Protein AF-0000000085006121 (afdb_homodimer)

Organism: Metarhizium robertsii (strain ARSEF 23 / ATCC MYA-3075) (NCBI:txid655844)

Secondary structure (DSSP, 8-state):
--------------------------S-EEEEEEEEESS--EEEE-TTS-EEEEEEEEEEES-GGG-EEEEEEEEE---HHHHHHHHHPPTT-EEEEEEEEEEEEEE-TTS-EEEEEEEEEEEEEEEEPPP-GGG--/--------------------------S-EEEEEEEEESS--EEEE-TTS-EEEEEEEEEEES-GGG-EEEEEEEEE---HHHHHHHHTPPTT-EEEEEEEEEEEEEE-TTS-EEEEEEEEEEEEEEEE----GGG--

Foldseek 3Di:
DDPPPPPDDPPPPPPPPPDPPCDDVPPFDKDKAKAFWQFQWDWDADPVRQIKIKTWGWGWDDDPVDIDTDIDIEIENDDDPVVVVSNPAGGGFIKMWMWTWDKDWDADPVRDIDIDIYTYTDDMDTDGHDPPVPPPD/DDPPPPPDPPPPPPDPPPPPPCDPVPPWDKDKAKAFWQFQWDWDADPVRQIKIKTWGWGWDDDPVDIDTDIDIEIENDDDPVVVVSNPAGGGFIKMWMWTWDKDWDADPVRDIDIDIYTYTDDMDTDGHDPPVPPPD

Solvent-accessible surface area (backbone atoms only — not comparable to full-atom values): 15836 Å² total; per-residue (Å²): 137,85,82,80,79,77,78,78,78,77,78,76,77,76,73,79,74,74,72,74,74,76,65,69,89,57,31,47,32,38,33,38,38,27,26,24,26,71,40,50,39,38,81,43,81,43,97,85,70,51,67,31,35,41,38,37,32,42,21,40,40,75,55,88,91,61,59,44,69,17,72,46,60,36,36,33,74,57,58,71,68,58,33,53,53,50,55,64,40,54,50,50,22,28,33,41,37,35,24,42,44,45,41,45,77,46,70,43,99,85,67,45,81,41,67,44,82,42,33,41,55,74,46,76,44,83,74,41,71,61,76,69,78,73,73,76,116,138,84,83,78,80,77,78,79,77,79,76,76,77,75,74,76,72,76,73,73,73,76,64,68,92,55,32,47,32,37,33,39,38,26,26,25,26,70,40,51,40,40,81,44,81,40,95,85,71,52,67,32,37,41,37,37,34,43,23,40,40,76,55,88,93,61,58,42,67,19,71,45,60,37,37,33,74,58,57,71,70,57,34,54,52,51,54,63,40,53,52,51,22,28,32,41,39,34,22,42,48,45,42,46,75,46,69,43,98,86,63,45,80,42,68,44,81,44,32,39,55,73,48,77,43,82,75,41,72,59,75,70,78,70,72,76,118

InterPro domains:
  IPR000424 Primosome PriB/single-strand DNA-binding [PF00436] (29-126)
  IPR000424 Primosome PriB/single-strand DNA-binding [PS50935] (28-128)
  IPR000424 Primosome PriB/single-strand DNA-binding [cd04496] (31-127)
  IPR011344 Single-stranded DNA-binding protein [PTHR10302] (23-128)
  IPR011344 Single-stranded DNA-binding protein [TIGR00621] (26-132)
  IPR012340 Nucleic acid-binding, OB-fold [G3DSA:2.40.50.140] (17-133)
  IPR012340 Nucleic acid-binding, OB-fold [SSF50249] (26-135)

Radius of gyration: 24.95 Å; Cα contacts (8 Å, |Δi|>4): 531; chains: 2; bounding box: 58×90×84 Å

Nearest PDB structures (foldseek):
  6cqm-assembly1_D-2  TM=8.590E-01  e=2.875E-09  Saccharomyces cerevisiae S288C
  5odn-assembly1_F  TM=7.701E-01  e=4.424E-09  Salinibacter ruber DSM 13855
  8uzt-assembly1_C  TM=8.167E-01  e=1.612E-08  Homo sapiens
  6cqm-assembly2_F  TM=8.381E-01  e=1.895E-08  Saccharomyces cerevisiae S288C
  6cqo-assembly2_F  TM=8.042E-01  e=2.481E-08  Saccharomyces cerevisiae S288C

pLDDT: mean 82.28, std 21.69, range [31.42, 98.69]

Sequence (274 aa):
MSSFLLRRATVASAGAARSFSTSSPRSVARISIIGNLADTPEIQPTSSGREILKYAVASNTGPKDNRQTSWFRVTSFAEGPRKDFLLSLPKGAMVYVEGDATISTYQDPNGQTRSGLNIVQRSIEVLKRPQNAGQSEMSSFLLRRATVASAGAARSFSTSSPRSVARISIIGNLADTPEIQPTSSGREILKYAVASNTGPKDNRQTSWFRVTSFAEGPRKDFLLSLPKGAMVYVEGDATISTYQDPNGQTRSGLNIVQRSIEVLKRPQNAGQSE

Structure (mmCIF, N/CA/C/O backbone):
data_AF-0000000085006121-model_v1
#
loop_
_entity.id
_entity.type
_entity.pdbx_description
1 polymer 'Primosome PriB/single-strand DNA-binding protein'
#
loop_
_atom_site.group_PDB
_atom_site.id
_atom_site.type_symbol
_atom_site.label_atom_id
_atom_site.label_alt_id
_atom_site.label_comp_id
_atom_site.label_asym_id
_atom_site.label_entity_id
_atom_site.label_seq_id
_atom_site.pdbx_PDB_ins_code
_atom_site.Cartn_x
_atom_site.Cartn_y
_atom_site.Cartn_z
_atom_site.occupancy
_atom_site.B_iso_or_equiv
_atom_site.auth_seq_id
_atom_site.auth_comp_id
_atom_site.auth_asym_id
_atom_site.auth_atom_id
_atom_site.pdbx_PDB_model_num
ATOM 1 N N . MET A 1 1 ? 35.375 -8.312 -59.969 1 35.88 1 MET A N 1
ATOM 2 C CA . MET A 1 1 ? 34.719 -9 -58.875 1 35.88 1 MET A CA 1
ATOM 3 C C . MET A 1 1 ? 34.344 -8.008 -57.781 1 35.88 1 MET A C 1
ATOM 5 O O . MET A 1 1 ? 35.188 -7.48 -57.062 1 35.88 1 MET A O 1
ATOM 9 N N . SER A 1 2 ? 33.25 -7.117 -58.031 1 46 2 SER A N 1
ATOM 10 C CA . SER A 1 2 ? 32.656 -6.035 -57.25 1 46 2 SER A CA 1
ATOM 11 C C . SER A 1 2 ? 31.906 -6.57 -56.031 1 46 2 SER A C 1
ATOM 13 O O . SER A 1 2 ? 31 -7.406 -56.188 1 46 2 SER A O 1
ATOM 15 N N . SER A 1 3 ? 32.562 -6.648 -54.812 1 48.03 3 SER A N 1
ATOM 16 C CA . SER A 1 3 ? 32.062 -7.074 -53.531 1 48.03 3 SER A CA 1
ATOM 17 C C . SER A 1 3 ? 30.938 -6.164 -53.031 1 48.03 3 SER A C 1
ATOM 19 O O . SER A 1 3 ? 31.125 -4.949 -52.938 1 48.03 3 SER A O 1
ATOM 21 N N . PHE A 1 4 ? 29.641 -6.547 -53.375 1 50.72 4 PHE A N 1
ATOM 22 C CA . PHE A 1 4 ? 28.453 -5.891 -52.844 1 50.72 4 PHE A CA 1
ATOM 23 C C . PHE A 1 4 ? 28.344 -6.09 -51.344 1 50.72 4 PHE A C 1
ATOM 25 O O . PHE A 1 4 ? 28.266 -7.223 -50.844 1 50.72 4 PHE A O 1
ATOM 32 N N . LEU A 1 5 ? 28.938 -5.141 -50.562 1 46.97 5 LEU A N 1
ATOM 33 C CA . LEU A 1 5 ? 28.797 -5.086 -49.094 1 46.97 5 LEU A CA 1
ATOM 34 C C . LEU A 1 5 ? 27.344 -4.879 -48.688 1 46.97 5 LEU A C 1
ATOM 36 O O . LEU A 1 5 ? 26.734 -3.885 -49.094 1 46.97 5 LEU A O 1
ATOM 40 N N . LEU A 1 6 ? 26.641 -6 -48.469 1 46.88 6 LEU A N 1
ATOM 41 C CA . LEU A 1 6 ? 25.297 -5.953 -47.906 1 46.88 6 LEU A CA 1
ATOM 42 C C . LEU A 1 6 ? 25.328 -5.441 -46.469 1 46.88 6 LEU A C 1
ATOM 44 O O . LEU A 1 6 ? 25.906 -6.078 -45.594 1 46.88 6 LEU A O 1
ATOM 48 N N . ARG A 1 7 ? 25.219 -4.066 -46.312 1 46.75 7 ARG A N 1
ATOM 49 C CA . ARG A 1 7 ? 25.016 -3.514 -44.969 1 46.75 7 ARG A CA 1
ATOM 50 C C . ARG A 1 7 ? 23.703 -4 -44.375 1 46.75 7 ARG A C 1
ATOM 52 O O . ARG A 1 7 ? 22.641 -3.82 -44.938 1 46.75 7 ARG A O 1
ATOM 59 N N . ARG A 1 8 ? 23.734 -5.074 -43.531 1 44.91 8 ARG A N 1
ATOM 60 C CA . ARG A 1 8 ? 22.578 -5.484 -42.75 1 44.91 8 ARG A CA 1
ATOM 61 C C . ARG A 1 8 ? 22.172 -4.402 -41.75 1 44.91 8 ARG A C 1
ATOM 63 O O . ARG A 1 8 ? 22.984 -3.967 -40.938 1 44.91 8 ARG A O 1
ATOM 70 N N . ALA A 1 9 ? 21.109 -3.57 -42.031 1 44.56 9 ALA A N 1
ATOM 71 C CA . ALA A 1 9 ? 20.5 -2.635 -41.062 1 44.56 9 ALA A CA 1
ATOM 72 C C . ALA A 1 9 ? 19.859 -3.373 -39.906 1 44.56 9 ALA A C 1
ATOM 74 O O . ALA A 1 9 ? 19.062 -4.301 -40.094 1 44.56 9 ALA A O 1
ATOM 75 N N . THR A 1 10 ? 20.5 -3.512 -38.781 1 44.16 10 THR A N 1
ATOM 76 C CA . THR A 1 10 ? 19.938 -3.992 -37.5 1 44.16 10 THR A CA 1
ATOM 77 C C . THR A 1 10 ? 18.656 -3.242 -37.156 1 44.16 10 THR A C 1
ATOM 79 O O . THR A 1 10 ? 18.625 -2.01 -37.188 1 44.16 10 THR A O 1
ATOM 82 N N . VAL A 1 11 ? 17.578 -3.82 -37.438 1 44.03 11 VAL A N 1
ATOM 83 C CA . VAL A 1 11 ? 16.281 -3.326 -36.969 1 44.03 11 VAL A CA 1
ATOM 84 C C . VAL A 1 11 ? 16.281 -3.295 -35.438 1 44.03 11 VAL A C 1
ATOM 86 O O . VAL A 1 11 ? 16.531 -4.312 -34.781 1 44.03 11 VAL A O 1
ATOM 89 N N . ALA A 1 12 ? 16.719 -2.174 -34.812 1 43.34 12 ALA A N 1
ATOM 90 C CA . ALA A 1 12 ? 16.469 -1.926 -33.406 1 43.34 12 ALA A CA 1
ATOM 91 C C . ALA A 1 12 ? 15 -2.145 -33.031 1 43.34 12 ALA A C 1
ATOM 93 O O . ALA A 1 12 ? 14.117 -1.54 -33.656 1 43.34 12 ALA A O 1
ATOM 94 N N . SER A 1 13 ? 14.594 -3.35 -32.656 1 37.31 13 SER A N 1
ATOM 95 C CA . SER A 1 13 ? 13.25 -3.512 -32.094 1 37.31 13 SER A CA 1
ATOM 96 C C . SER A 1 13 ? 12.992 -2.529 -30.969 1 37.31 13 SER A C 1
ATOM 98 O O . SER A 1 13 ? 13.766 -2.465 -30.016 1 37.31 13 SER A O 1
ATOM 100 N N . ALA A 1 14 ? 12.414 -1.392 -31.172 1 41.16 14 ALA A N 1
ATOM 101 C CA . ALA A 1 14 ? 11.922 -0.467 -30.156 1 41.16 14 ALA A CA 1
ATOM 102 C C . ALA A 1 14 ? 11.062 -1.192 -29.125 1 41.16 14 ALA A C 1
ATOM 104 O O . ALA A 1 14 ? 10.125 -1.905 -29.484 1 41.16 14 ALA A O 1
ATOM 105 N N . GLY A 1 15 ? 11.562 -1.724 -28.016 1 37.66 15 GLY A N 1
ATOM 106 C CA . GLY A 1 15 ? 10.836 -2.254 -26.875 1 37.66 15 GLY A CA 1
ATOM 107 C C . GLY A 1 15 ? 9.523 -1.544 -26.609 1 37.66 15 GLY A C 1
ATOM 108 O O . GLY A 1 15 ? 9.406 -0.338 -26.844 1 37.66 15 GLY A O 1
ATOM 109 N N . ALA A 1 16 ? 8.398 -2.248 -26.562 1 34.25 16 ALA A N 1
ATOM 110 C CA . ALA A 1 16 ? 7.051 -1.755 -26.281 1 34.25 16 ALA A CA 1
ATOM 111 C C . ALA A 1 16 ? 7.031 -0.881 -25.031 1 34.25 16 ALA A C 1
ATOM 113 O O . ALA A 1 16 ? 7.25 -1.371 -23.922 1 34.25 16 ALA A O 1
ATOM 114 N N . ALA A 1 17 ? 7.457 0.243 -25.078 1 35.84 17 ALA A N 1
ATOM 115 C CA . ALA A 1 17 ? 7.109 1.136 -23.969 1 35.84 17 ALA A CA 1
ATOM 116 C C . ALA A 1 17 ? 5.621 1.053 -23.641 1 35.84 17 ALA A C 1
ATOM 118 O O . ALA A 1 17 ? 4.781 1.423 -24.469 1 35.84 17 ALA A O 1
ATOM 119 N N . ARG A 1 18 ? 5.148 -0.022 -22.922 1 40.53 18 ARG A N 1
ATOM 120 C CA . ARG A 1 18 ? 3.74 -0.075 -22.547 1 40.53 18 ARG A CA 1
ATOM 121 C C . ARG A 1 18 ? 3.238 1.295 -22.094 1 40.53 18 ARG A C 1
ATOM 123 O O . ARG A 1 18 ? 3.854 1.943 -21.25 1 40.53 18 ARG A O 1
ATOM 130 N N . SER A 1 19 ? 2.42 1.768 -22.938 1 37.09 19 SER A N 1
ATOM 131 C CA . SER A 1 19 ? 1.673 3 -22.719 1 37.09 19 SER A CA 1
ATOM 132 C C . SER A 1 19 ? 0.955 2.973 -21.375 1 37.09 19 SER A C 1
ATOM 134 O O . SER A 1 19 ? 0.168 2.064 -21.094 1 37.09 19 SER A O 1
ATOM 136 N N . PHE A 1 20 ? 1.493 3.426 -20.281 1 39.53 20 PHE A N 1
ATOM 137 C CA . PHE A 1 20 ? 0.699 3.713 -19.094 1 39.53 20 PHE A CA 1
ATOM 138 C C . PHE A 1 20 ? -0.628 4.359 -19.469 1 39.53 20 PHE A C 1
ATOM 140 O O . PHE A 1 20 ? -0.652 5.441 -20.062 1 39.53 20 PHE A O 1
ATOM 147 N N . SER A 1 21 ? -1.517 3.568 -19.922 1 38.62 21 SER A N 1
ATOM 148 C CA . SER A 1 21 ? -2.838 4.129 -20.172 1 38.62 21 SER A CA 1
ATOM 149 C C . SER A 1 21 ? -3.209 5.176 -19.125 1 38.62 21 SER A C 1
ATOM 151 O O . SER A 1 21 ? -3.18 4.895 -17.922 1 38.62 21 SER A O 1
ATOM 153 N N . THR A 1 22 ? -2.975 6.371 -19.359 1 41.81 22 THR A N 1
ATOM 154 C CA . THR A 1 22 ? -3.33 7.562 -18.594 1 41.81 22 THR A CA 1
ATOM 155 C C . THR A 1 22 ? -4.809 7.539 -18.219 1 41.81 22 THR A C 1
ATOM 157 O O . THR A 1 22 ? -5.672 7.871 -19.031 1 41.81 22 THR A O 1
ATOM 160 N N . SER A 1 23 ? -5.32 6.41 -17.766 1 43.75 23 SER A N 1
ATOM 161 C CA . SER A 1 23 ? -6.695 6.617 -17.328 1 43.75 23 SER A CA 1
ATOM 162 C C . SER A 1 23 ? -6.812 7.871 -16.453 1 43.75 23 SER A C 1
ATOM 164 O O . SER A 1 23 ? -5.832 8.312 -15.852 1 43.75 23 SER A O 1
ATOM 166 N N . SER A 1 24 ? -7.828 8.734 -16.641 1 47.12 24 SER A N 1
ATOM 167 C CA . SER A 1 24 ? -8.164 9.945 -15.906 1 47.12 24 SER A CA 1
ATOM 168 C C . SER A 1 24 ? -7.719 9.859 -14.453 1 47.12 24 SER A C 1
ATOM 170 O O . SER A 1 24 ? -7.719 8.773 -13.859 1 47.12 24 SER A O 1
ATOM 172 N N . PRO A 1 25 ? -7.035 10.883 -13.945 1 50.62 25 PRO A N 1
ATOM 173 C CA . PRO A 1 25 ? -6.598 10.906 -12.547 1 50.62 25 PRO A CA 1
ATOM 174 C C . PRO A 1 25 ? -7.656 10.367 -11.586 1 50.62 25 PRO A C 1
ATOM 176 O O . PRO A 1 25 ? -7.766 10.836 -10.453 1 50.62 25 PRO A O 1
ATOM 179 N N . ARG A 1 26 ? -8.352 9.344 -12.047 1 56.44 26 ARG A N 1
ATOM 180 C CA . ARG A 1 26 ? -9.312 8.719 -11.148 1 56.44 26 ARG A CA 1
ATOM 181 C C . ARG A 1 26 ? -8.648 8.305 -9.836 1 56.44 26 ARG A C 1
ATOM 183 O O . ARG A 1 26 ? -7.449 8.023 -9.805 1 56.44 26 ARG A O 1
ATOM 190 N N . SER A 1 27 ? -9.328 8.688 -8.695 1 63.91 27 SER A N 1
ATOM 191 C CA . SER A 1 27 ? -8.906 8.391 -7.332 1 63.91 27 SER A CA 1
ATOM 192 C C . SER A 1 27 ? -8.406 6.957 -7.207 1 63.91 27 SER A C 1
ATOM 194 O O . SER A 1 27 ? -9.148 6.008 -7.477 1 63.91 27 SER A O 1
ATOM 196 N N . VAL A 1 28 ? -7.055 6.801 -7.582 1 80.62 28 VAL A N 1
ATOM 197 C CA . VAL A 1 28 ? -6.551 5.434 -7.477 1 80.62 28 VAL A CA 1
ATOM 198 C C . VAL A 1 28 ? -5.367 5.391 -6.516 1 80.62 28 VAL A C 1
ATOM 200 O O . VAL A 1 28 ? -4.66 6.387 -6.348 1 80.62 28 VAL A O 1
ATOM 203 N N . ALA A 1 29 ? -5.27 4.25 -5.715 1 96.81 29 ALA A N 1
ATOM 204 C CA . ALA A 1 29 ? -4.086 3.984 -4.898 1 96.81 29 ALA A CA 1
ATOM 205 C C . ALA A 1 29 ? -3.234 2.877 -5.516 1 96.81 29 ALA A C 1
ATOM 207 O O . ALA A 1 29 ? -3.764 1.866 -5.984 1 96.81 29 ALA A O 1
ATOM 208 N N . ARG A 1 30 ? -1.946 3.168 -5.574 1 97.25 30 ARG A N 1
ATOM 209 C CA . ARG A 1 30 ? -0.966 2.225 -6.102 1 97.25 30 ARG A CA 1
ATOM 210 C C . ARG A 1 30 ? 0.077 1.871 -5.047 1 97.25 30 ARG A C 1
ATOM 212 O O . ARG A 1 30 ? 0.416 2.701 -4.199 1 97.25 30 ARG A O 1
ATOM 219 N N . ILE A 1 31 ? 0.523 0.626 -5.215 1 98.31 31 ILE A N 1
ATOM 220 C CA . ILE A 1 31 ? 1.57 0.187 -4.301 1 98.31 31 ILE A CA 1
ATOM 221 C C . ILE A 1 31 ? 2.707 -0.46 -5.09 1 98.31 31 ILE A C 1
ATOM 223 O O . ILE A 1 31 ? 2.465 -1.167 -6.07 1 98.31 31 ILE A O 1
ATOM 227 N N . SER A 1 32 ? 3.93 -0.186 -4.68 1 98 32 SER A N 1
ATOM 228 C CA . SER A 1 32 ? 5.148 -0.807 -5.188 1 98 32 SER A CA 1
ATOM 229 C C . SER A 1 32 ? 5.887 -1.563 -4.086 1 98 32 SER A C 1
ATOM 231 O O . SER A 1 32 ? 6.164 -1.007 -3.023 1 98 32 SER A O 1
ATOM 233 N N . ILE A 1 33 ? 6.23 -2.811 -4.41 1 98.12 33 ILE A N 1
ATOM 234 C CA . ILE A 1 33 ? 6.828 -3.678 -3.398 1 98.12 33 ILE A CA 1
ATOM 235 C C . ILE A 1 33 ? 8.117 -4.285 -3.939 1 98.12 33 ILE A C 1
ATOM 237 O O . ILE A 1 33 ? 8.148 -4.801 -5.059 1 98.12 33 ILE A O 1
ATOM 241 N N . ILE A 1 34 ? 9.117 -4.188 -3.182 1 97.56 34 ILE A N 1
ATOM 242 C CA . ILE A 1 34 ? 10.32 -4.977 -3.418 1 97.56 34 ILE A CA 1
ATOM 243 C C . ILE A 1 34 ? 10.508 -5.98 -2.281 1 97.56 34 ILE A C 1
ATOM 245 O O . ILE A 1 34 ? 10.477 -5.609 -1.106 1 97.56 34 ILE A O 1
ATOM 249 N N . GLY A 1 35 ? 10.641 -7.238 -2.691 1 97.44 35 GLY A N 1
ATOM 250 C CA . GLY A 1 35 ? 10.836 -8.281 -1.696 1 97.44 35 GLY A CA 1
ATOM 251 C C . GLY A 1 35 ? 10.984 -9.664 -2.301 1 97.44 35 GLY A C 1
ATOM 252 O O . GLY A 1 35 ? 11.102 -9.805 -3.521 1 97.44 35 GLY A O 1
ATOM 253 N N . ASN A 1 36 ? 11.016 -10.656 -1.445 1 97.31 36 ASN A N 1
ATOM 254 C CA . ASN A 1 36 ? 11.188 -12.031 -1.882 1 97.31 36 ASN A CA 1
ATOM 255 C C . ASN A 1 36 ? 9.867 -12.797 -1.86 1 97.31 36 ASN A C 1
ATOM 257 O O . ASN A 1 36 ? 9.07 -12.633 -0.939 1 97.31 36 ASN A O 1
ATOM 261 N N . LEU A 1 37 ? 9.781 -13.617 -2.859 1 98.25 37 LEU A N 1
ATOM 262 C CA . LEU A 1 37 ? 8.617 -14.492 -2.85 1 98.25 37 LEU A CA 1
ATOM 263 C C . LEU A 1 37 ? 8.664 -15.445 -1.665 1 98.25 37 LEU A C 1
ATOM 265 O O . LEU A 1 37 ? 9.672 -16.125 -1.448 1 98.25 37 LEU A O 1
ATOM 269 N N . ALA A 1 38 ? 7.543 -15.461 -0.938 1 97.81 38 ALA A N 1
ATOM 270 C CA . ALA A 1 38 ? 7.434 -16.375 0.193 1 97.81 38 ALA A CA 1
ATOM 271 C C . ALA A 1 38 ? 7.383 -17.828 -0.279 1 97.81 38 ALA A C 1
ATOM 273 O O . ALA A 1 38 ? 7.871 -18.734 0.409 1 97.81 38 ALA A O 1
ATOM 274 N N . ASP A 1 39 ? 6.703 -18.016 -1.326 1 97.81 39 ASP A N 1
ATOM 275 C CA . ASP A 1 39 ? 6.547 -19.297 -2.004 1 97.81 39 ASP A CA 1
ATOM 276 C C . ASP A 1 39 ? 6.227 -19.109 -3.482 1 97.81 39 ASP A C 1
ATOM 278 O O . ASP A 1 39 ? 5.988 -17.984 -3.928 1 97.81 39 ASP A O 1
ATOM 282 N N . THR A 1 40 ? 6.293 -20.25 -4.176 1 97.31 40 THR A N 1
ATOM 283 C CA . THR A 1 40 ? 5.836 -20.188 -5.559 1 97.31 40 THR A CA 1
ATOM 284 C C . THR A 1 40 ? 4.375 -19.75 -5.629 1 97.31 40 THR A C 1
ATOM 286 O O . THR A 1 40 ? 3.547 -20.219 -4.84 1 97.31 40 THR A O 1
ATOM 289 N N . PRO A 1 41 ? 4.07 -18.875 -6.551 1 98.06 41 PRO A N 1
ATOM 290 C CA . PRO A 1 41 ? 2.668 -18.484 -6.715 1 98.06 41 PRO A CA 1
ATOM 291 C C . PRO A 1 41 ? 1.756 -19.672 -6.996 1 98.06 41 PRO A C 1
ATOM 293 O O . PRO A 1 41 ? 2.162 -20.625 -7.672 1 98.06 41 PRO A O 1
ATOM 296 N N . GLU A 1 42 ? 0.543 -19.516 -6.535 1 96.94 42 GLU A N 1
ATOM 297 C CA . GLU A 1 42 ? -0.377 -20.641 -6.672 1 96.94 42 GLU A CA 1
ATOM 298 C C . GLU A 1 42 ? -1.697 -20.203 -7.301 1 96.94 42 GLU A C 1
ATOM 300 O O . GLU A 1 42 ? -2.119 -19.062 -7.129 1 96.94 42 GLU A O 1
ATOM 305 N N . ILE A 1 43 ? -2.314 -21.219 -7.945 1 95.44 43 ILE A N 1
ATOM 306 C CA . ILE A 1 43 ? -3.637 -21 -8.523 1 95.44 43 ILE A CA 1
ATOM 307 C C . ILE A 1 43 ? -4.707 -21.172 -7.445 1 95.44 43 ILE A C 1
ATOM 309 O O . ILE A 1 43 ? -4.688 -22.156 -6.707 1 95.44 43 ILE A O 1
ATOM 313 N N . GLN A 1 44 ? -5.492 -20.188 -7.332 1 94.38 44 GLN A N 1
ATOM 314 C CA . GLN A 1 44 ? -6.668 -20.297 -6.473 1 94.38 44 GLN A CA 1
ATOM 315 C C . GLN A 1 44 ? -7.953 -20.344 -7.301 1 94.38 44 GLN A C 1
ATOM 317 O O . GLN A 1 44 ? -8.297 -19.344 -7.957 1 94.38 44 GLN A O 1
ATOM 322 N N . PRO A 1 45 ? -8.602 -21.453 -7.266 1 87.38 45 PRO A N 1
ATOM 323 C CA . PRO A 1 45 ? -9.859 -21.516 -8.023 1 87.38 45 PRO A CA 1
ATOM 324 C C . PRO A 1 45 ? -10.953 -20.625 -7.426 1 87.38 45 PRO A C 1
ATOM 326 O O . PRO A 1 45 ? -11 -20.438 -6.211 1 87.38 45 PRO A O 1
ATOM 329 N N . THR A 1 46 ? -11.664 -19.953 -8.328 1 86.5 46 THR A N 1
ATOM 330 C CA . THR A 1 46 ? -12.805 -19.156 -7.891 1 86.5 46 THR A CA 1
ATOM 331 C C . THR A 1 46 ? -14.117 -19.844 -8.273 1 86.5 46 THR A C 1
ATOM 333 O O . THR A 1 46 ? -14.125 -20.766 -9.086 1 86.5 46 THR A O 1
ATOM 336 N N . SER A 1 47 ? -15.227 -19.469 -7.574 1 86.56 47 SER A N 1
ATOM 337 C CA . SER A 1 47 ? -16.531 -20.047 -7.844 1 86.56 47 SER A CA 1
ATOM 338 C C . SER A 1 47 ? -17 -19.75 -9.266 1 86.56 47 SER A C 1
ATOM 340 O O . SER A 1 47 ? -17.812 -20.484 -9.828 1 86.56 47 SER A O 1
ATOM 342 N N . SER A 1 48 ? -16.547 -18.766 -9.875 1 84.12 48 SER A N 1
ATOM 343 C CA . SER A 1 48 ? -16.938 -18.359 -11.227 1 84.12 48 SER A CA 1
ATOM 344 C C . SER A 1 48 ? -16.188 -19.156 -12.281 1 84.12 48 SER A C 1
ATOM 346 O O . SER A 1 48 ? -16.438 -19 -13.477 1 84.12 48 SER A O 1
ATOM 348 N N . GLY A 1 49 ? -15.281 -20.016 -11.875 1 80.06 49 GLY A N 1
ATOM 349 C CA . GLY A 1 49 ? -14.492 -20.781 -12.828 1 80.06 49 GLY A CA 1
ATOM 350 C C . GLY A 1 49 ? -13.227 -20.078 -13.258 1 80.06 49 GLY A C 1
ATOM 351 O O . GLY A 1 49 ? -12.383 -20.656 -13.938 1 80.06 49 GLY A O 1
ATOM 352 N N . ARG A 1 50 ? -13.18 -18.766 -12.898 1 85.31 50 ARG A N 1
ATOM 353 C CA . ARG A 1 50 ? -11.953 -18.047 -13.25 1 85.31 50 ARG A CA 1
ATOM 354 C C . ARG A 1 50 ? -10.828 -18.391 -12.289 1 85.31 50 ARG A C 1
ATOM 356 O O . ARG A 1 50 ? -11.047 -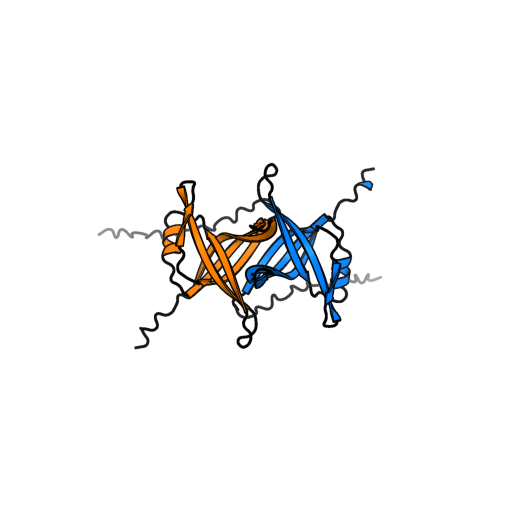18.562 -11.086 1 85.31 50 ARG A O 1
ATOM 363 N N . GLU A 1 51 ? -9.68 -18.625 -12.898 1 89.12 51 GLU A N 1
ATOM 364 C CA . GLU A 1 51 ? -8.508 -18.922 -12.086 1 89.12 51 GLU A CA 1
ATOM 365 C C . GLU A 1 51 ? -7.777 -17.641 -11.688 1 89.12 51 GLU A C 1
ATOM 367 O O . GLU A 1 51 ? -7.559 -16.75 -12.531 1 89.12 51 GLU A O 1
ATOM 372 N N . ILE A 1 52 ? -7.52 -17.5 -10.398 1 95.12 52 ILE A N 1
ATOM 373 C CA . ILE A 1 52 ? -6.719 -16.391 -9.922 1 95.12 52 ILE A CA 1
ATOM 374 C C . ILE A 1 52 ? -5.414 -16.906 -9.312 1 95.12 52 ILE A C 1
ATOM 376 O O . ILE A 1 52 ? -5.348 -18.047 -8.844 1 95.12 52 ILE A O 1
ATOM 380 N N . LEU A 1 53 ? -4.379 -16.094 -9.453 1 97.62 53 LEU A N 1
ATOM 381 C CA . LEU A 1 53 ? -3.1 -16.422 -8.836 1 97.62 53 LEU A CA 1
ATOM 382 C C . LEU A 1 53 ? -2.885 -15.617 -7.559 1 97.62 53 LEU A C 1
ATOM 384 O O . LEU A 1 53 ? -3.195 -14.422 -7.512 1 97.62 53 LEU A O 1
ATOM 388 N N . LYS A 1 54 ? -2.381 -16.312 -6.543 1 98.38 54 LYS A N 1
ATOM 389 C CA . LYS A 1 54 ? -2.055 -15.656 -5.281 1 98.38 54 LYS A CA 1
ATOM 390 C C . LYS A 1 54 ? -0.607 -15.93 -4.883 1 98.38 54 LYS A C 1
ATOM 392 O O . LYS A 1 54 ? -0.108 -17.047 -5.051 1 98.38 54 LYS A O 1
ATOM 397 N N . TYR A 1 55 ? 0.028 -14.906 -4.363 1 98.62 55 TYR A N 1
ATOM 398 C CA . TYR A 1 55 ? 1.368 -15.062 -3.809 1 98.62 55 TYR A CA 1
ATOM 399 C C . TYR A 1 55 ? 1.654 -13.992 -2.764 1 98.62 55 TYR A C 1
ATOM 401 O O . TYR A 1 55 ? 0.908 -13.016 -2.646 1 98.62 55 TYR A O 1
ATOM 409 N N . ALA A 1 56 ? 2.639 -14.25 -2.025 1 98.69 56 ALA A N 1
ATOM 410 C CA . ALA A 1 56 ? 3.047 -13.305 -0.991 1 98.69 56 ALA A CA 1
ATOM 411 C C . ALA A 1 56 ? 4.484 -12.844 -1.208 1 98.69 56 ALA A C 1
ATOM 413 O O . ALA A 1 56 ? 5.344 -13.633 -1.612 1 98.69 56 ALA A O 1
ATOM 414 N N . VAL A 1 57 ? 4.684 -11.609 -0.92 1 98.5 57 VAL A N 1
ATOM 415 C CA . VAL A 1 57 ? 6.012 -11.008 -1.002 1 98.5 57 VAL A CA 1
ATOM 416 C C . VAL A 1 57 ? 6.469 -10.57 0.389 1 98.5 57 VAL A C 1
ATOM 418 O O . VAL A 1 57 ? 5.781 -9.805 1.063 1 98.5 57 VAL A O 1
ATOM 421 N N . ALA A 1 58 ? 7.598 -11.102 0.778 1 97.38 58 ALA A N 1
ATOM 422 C CA . ALA A 1 58 ? 8.234 -10.68 2.021 1 97.38 58 ALA A CA 1
ATOM 423 C C . ALA A 1 58 ? 9.102 -9.438 1.801 1 97.38 58 ALA A C 1
ATOM 425 O O . ALA A 1 58 ? 10.18 -9.523 1.207 1 97.38 58 ALA A O 1
ATOM 426 N N . SER A 1 59 ? 8.664 -8.312 2.311 1 97 59 SER A N 1
ATOM 427 C CA . SER A 1 59 ? 9.414 -7.066 2.211 1 97 59 SER A CA 1
ATOM 428 C C . SER A 1 59 ? 9.938 -6.629 3.572 1 97 59 SER A C 1
ATOM 430 O O . SER A 1 59 ? 9.18 -6.543 4.543 1 97 59 SER A O 1
ATOM 432 N N . ASN A 1 60 ? 11.18 -6.305 3.566 1 93.81 60 ASN A N 1
ATOM 433 C CA . ASN A 1 60 ? 11.812 -5.996 4.844 1 93.81 60 ASN A CA 1
ATOM 434 C C . ASN A 1 60 ? 12.117 -4.508 4.973 1 93.81 60 ASN A C 1
ATOM 436 O O . ASN A 1 60 ? 12.531 -3.867 4.004 1 93.81 60 ASN A O 1
ATOM 440 N N . THR A 1 61 ? 11.828 -4.055 6.191 1 88.94 61 THR A N 1
ATOM 441 C CA . THR A 1 61 ? 12.164 -2.672 6.512 1 88.94 61 THR A CA 1
ATOM 442 C C . THR A 1 61 ? 12.992 -2.598 7.789 1 88.94 61 THR A C 1
ATOM 444 O O . THR A 1 61 ? 12.906 -3.486 8.641 1 88.94 61 THR A O 1
ATOM 447 N N . GLY A 1 62 ? 13.805 -1.461 7.902 1 83.44 62 GLY A N 1
ATOM 448 C CA . GLY A 1 62 ? 14.617 -1.264 9.094 1 83.44 62 GLY A CA 1
ATOM 449 C C . GLY A 1 62 ? 16.016 -1.853 8.969 1 83.44 62 GLY A C 1
ATOM 450 O O . GLY A 1 62 ? 16.328 -2.51 7.977 1 83.44 62 GLY A O 1
ATOM 451 N N . PRO A 1 63 ? 16.797 -1.582 9.992 1 81.69 63 PRO A N 1
ATOM 452 C CA . PRO A 1 63 ? 18.172 -2.102 9.977 1 81.69 63 PRO A CA 1
ATOM 453 C C . PRO A 1 63 ? 18.234 -3.613 10.18 1 81.69 63 PRO A C 1
ATOM 455 O O . PRO A 1 63 ? 17.25 -4.223 10.609 1 81.69 63 PRO A O 1
ATOM 458 N N . LYS A 1 64 ? 19.344 -4.262 9.797 1 79.75 64 LYS A N 1
ATOM 459 C CA . LYS A 1 64 ? 19.516 -5.711 9.805 1 79.75 64 LYS A CA 1
ATOM 460 C C . LYS A 1 64 ? 19.281 -6.285 11.195 1 79.75 64 LYS A C 1
ATOM 462 O O . LYS A 1 64 ? 18.703 -7.367 11.344 1 79.75 64 LYS A O 1
ATOM 467 N N . ASP A 1 65 ? 19.625 -5.594 12.164 1 86.25 65 ASP A N 1
ATOM 468 C CA . ASP A 1 65 ? 19.516 -6.094 13.531 1 86.25 65 ASP A CA 1
ATOM 469 C C . ASP A 1 65 ? 18.094 -5.953 14.07 1 86.25 65 ASP A C 1
ATOM 471 O O . ASP A 1 65 ? 17.766 -6.539 15.102 1 86.25 65 ASP A O 1
ATOM 475 N N . ASN A 1 66 ? 17.219 -5.254 13.492 1 86.62 66 ASN A N 1
ATOM 476 C CA . ASN A 1 66 ? 15.828 -5.039 13.867 1 86.62 66 ASN A CA 1
ATOM 477 C C . ASN A 1 66 ? 14.922 -4.973 12.641 1 86.62 66 ASN A C 1
ATOM 479 O O . ASN A 1 66 ? 14.141 -4.035 12.492 1 86.62 66 ASN A O 1
ATOM 483 N N . ARG A 1 67 ? 15.062 -6.016 11.945 1 87.19 67 ARG A N 1
ATOM 484 C CA . ARG A 1 67 ? 14.336 -6.051 10.68 1 87.19 67 ARG A CA 1
ATOM 485 C C . ARG A 1 67 ? 12.883 -6.477 10.891 1 87.19 67 ARG A C 1
ATOM 487 O O . ARG A 1 67 ? 12.609 -7.387 11.68 1 87.19 67 ARG A O 1
ATOM 494 N N . GLN A 1 68 ? 12.023 -5.684 10.273 1 90.75 68 GLN A N 1
ATOM 495 C CA . GLN A 1 68 ? 10.609 -6.031 10.273 1 90.75 68 GLN A CA 1
ATOM 496 C C . GLN A 1 68 ? 10.156 -6.492 8.891 1 90.75 68 GLN A C 1
ATOM 498 O O . GLN A 1 68 ? 10.398 -5.816 7.895 1 90.75 68 GLN A O 1
ATOM 503 N N . THR A 1 69 ? 9.539 -7.684 8.906 1 95 69 THR A N 1
ATOM 504 C CA . THR A 1 69 ? 9.07 -8.227 7.641 1 95 69 THR A CA 1
ATOM 505 C C . THR A 1 69 ? 7.586 -7.926 7.438 1 95 69 THR A C 1
ATOM 507 O O . THR A 1 69 ? 6.766 -8.195 8.312 1 95 69 THR A O 1
ATOM 510 N N . SER A 1 70 ? 7.32 -7.32 6.297 1 97.19 70 SER A N 1
ATOM 511 C CA . SER A 1 70 ? 5.945 -7.164 5.836 1 97.19 70 SER A CA 1
ATOM 512 C C . SER A 1 70 ? 5.57 -8.25 4.836 1 97.19 70 SER A C 1
ATOM 514 O O . SER A 1 70 ? 6.254 -8.43 3.826 1 97.19 70 SER A O 1
ATOM 516 N N . TRP A 1 71 ? 4.477 -8.891 5.137 1 97.44 71 TRP A N 1
ATOM 517 C CA . TRP A 1 71 ? 3.965 -9.914 4.23 1 97.44 71 TRP A CA 1
ATOM 518 C C . TRP A 1 71 ? 2.812 -9.367 3.393 1 97.44 71 TRP A C 1
ATOM 520 O O . TRP A 1 71 ? 1.677 -9.289 3.869 1 97.44 71 TRP A O 1
ATOM 530 N N . PHE A 1 72 ? 3.121 -9.031 2.135 1 98.5 72 PHE A N 1
ATOM 531 C CA . PHE A 1 72 ? 2.107 -8.516 1.225 1 98.5 72 PHE A CA 1
ATOM 532 C C . PHE A 1 72 ? 1.499 -9.633 0.393 1 98.5 72 PHE A C 1
ATOM 534 O O . PHE A 1 72 ? 2.203 -10.297 -0.374 1 98.5 72 PHE A O 1
ATOM 541 N N . ARG A 1 73 ? 0.219 -9.789 0.557 1 98.44 73 ARG A N 1
ATOM 542 C CA . ARG A 1 73 ? 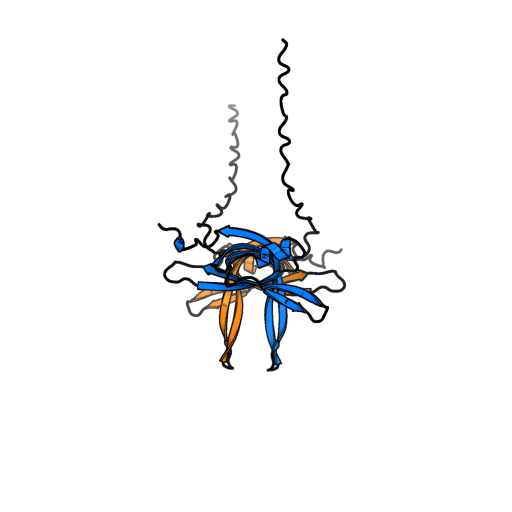-0.502 -10.758 -0.265 1 98.44 73 ARG A CA 1
ATOM 543 C C . ARG A 1 73 ? -1.013 -10.109 -1.549 1 98.44 73 ARG A C 1
ATOM 545 O O . ARG A 1 73 ? -1.714 -9.102 -1.504 1 98.44 73 ARG A O 1
ATOM 552 N N . VAL A 1 74 ? -0.687 -10.766 -2.65 1 98.69 74 VAL A N 1
ATOM 553 C CA . VAL A 1 74 ? -0.971 -10.156 -3.947 1 98.69 74 VAL A CA 1
ATOM 554 C C . VAL A 1 74 ? -1.827 -11.102 -4.785 1 98.69 74 VAL A C 1
ATOM 556 O O . VAL A 1 74 ? -1.578 -12.312 -4.816 1 98.69 74 VAL A O 1
ATOM 559 N N . THR A 1 75 ? -2.783 -10.547 -5.441 1 98.44 75 THR A N 1
ATOM 560 C CA . THR A 1 75 ? -3.615 -11.281 -6.391 1 98.44 75 THR A CA 1
ATOM 561 C C . THR A 1 75 ? -3.242 -10.914 -7.824 1 98.44 75 THR A C 1
ATOM 563 O O . THR A 1 75 ? -3.08 -9.742 -8.148 1 98.44 75 THR A O 1
ATOM 566 N N . SER A 1 76 ? -3.125 -11.898 -8.688 1 98.31 76 SER A N 1
ATOM 567 C CA . SER A 1 76 ? -2.891 -11.672 -10.109 1 98.31 76 SER A CA 1
ATOM 568 C C . SER A 1 76 ? -3.969 -12.336 -10.961 1 98.31 76 SER A C 1
ATOM 570 O O . SER A 1 76 ? -4.375 -13.469 -10.68 1 98.31 76 SER A O 1
ATOM 572 N N . PHE A 1 77 ? -4.359 -11.625 -11.992 1 96.31 77 PHE A N 1
ATOM 573 C CA . PHE A 1 77 ? -5.332 -12.156 -12.945 1 96.31 77 PHE A CA 1
ATOM 574 C C . PHE A 1 77 ? -4.66 -12.508 -14.266 1 96.31 77 PHE A C 1
ATOM 576 O O . PHE A 1 77 ? -5.324 -12.594 -15.297 1 96.31 77 PHE A O 1
ATOM 583 N N . ALA A 1 78 ? -3.422 -12.617 -14.211 1 94.81 78 ALA A N 1
ATOM 584 C CA . ALA A 1 78 ? -2.66 -12.938 -15.414 1 94.81 78 ALA A CA 1
ATOM 585 C C . ALA A 1 78 ? -3.17 -14.227 -16.047 1 94.81 78 ALA A C 1
ATOM 587 O O . ALA A 1 78 ? -3.525 -15.18 -15.352 1 94.81 78 ALA A O 1
ATOM 588 N N . GLU A 1 79 ? -3.127 -14.219 -17.375 1 93.75 79 GLU A N 1
ATOM 589 C CA . GLU A 1 79 ? -3.514 -15.375 -18.172 1 93.75 79 GLU A CA 1
ATOM 590 C C . GLU A 1 79 ? -2.445 -15.719 -19.203 1 93.75 79 GLU A C 1
ATOM 592 O O . GLU A 1 79 ? -1.522 -14.938 -19.438 1 93.75 79 GLU A O 1
ATOM 597 N N . GLY A 1 80 ? -2.521 -16.969 -19.75 1 94.5 80 GLY A N 1
ATOM 598 C CA . GLY A 1 80 ? -1.615 -17.375 -20.812 1 94.5 80 GLY A CA 1
ATOM 599 C C . GLY A 1 80 ? -0.161 -17.391 -20.375 1 94.5 80 GLY A C 1
ATOM 600 O O . GLY A 1 80 ? 0.173 -17.953 -19.344 1 94.5 80 GLY A O 1
ATOM 601 N N . PRO A 1 81 ? 0.684 -16.812 -21.203 1 96.62 81 PRO A N 1
ATOM 602 C CA . PRO A 1 81 ? 2.121 -16.859 -20.922 1 96.62 81 PRO A CA 1
ATOM 603 C C . PRO A 1 81 ? 2.498 -16.141 -19.625 1 96.62 81 PRO A C 1
ATOM 605 O O . PRO A 1 81 ? 3.441 -16.562 -18.938 1 96.62 81 PRO A O 1
ATOM 608 N N . ARG A 1 82 ? 1.808 -15.094 -19.312 1 96.44 82 ARG A N 1
ATOM 609 C CA . ARG A 1 82 ? 2.094 -14.367 -18.078 1 96.44 82 ARG A CA 1
ATOM 610 C C . ARG A 1 82 ? 1.778 -15.219 -16.859 1 96.44 82 ARG A C 1
ATOM 612 O O . ARG A 1 82 ? 2.496 -15.172 -15.859 1 96.44 82 ARG A O 1
ATOM 619 N N . LYS A 1 83 ? 0.674 -15.906 -16.969 1 96.31 83 LYS A N 1
ATOM 620 C CA . LYS A 1 83 ? 0.328 -16.859 -15.914 1 96.31 83 LYS A CA 1
ATOM 621 C C . LYS A 1 83 ? 1.405 -17.922 -15.758 1 96.31 83 LYS A C 1
ATOM 623 O O . LYS A 1 83 ? 1.84 -18.219 -14.648 1 96.31 83 LYS A O 1
ATOM 628 N N . ASP A 1 84 ? 1.862 -18.5 -16.859 1 96.94 84 ASP A N 1
ATOM 629 C CA . ASP A 1 84 ? 2.898 -19.531 -16.844 1 96.94 84 ASP A CA 1
ATOM 630 C C . ASP A 1 84 ? 4.191 -18.984 -16.219 1 96.94 84 ASP A C 1
ATOM 632 O O . ASP A 1 84 ? 4.852 -19.688 -15.453 1 96.94 84 ASP A O 1
ATOM 636 N N . PHE A 1 85 ? 4.52 -17.844 -16.609 1 97.75 85 PHE A N 1
ATOM 637 C CA . PHE A 1 85 ? 5.707 -17.188 -16.078 1 97.75 85 PHE A CA 1
ATOM 638 C C . PHE A 1 85 ? 5.633 -17.078 -14.562 1 97.75 85 PHE A C 1
ATOM 640 O O . PHE A 1 85 ? 6.574 -17.453 -13.867 1 97.75 85 PHE A O 1
ATOM 647 N N . LEU A 1 86 ? 4.516 -16.578 -14.062 1 98 86 LEU A N 1
ATOM 648 C CA . LEU A 1 86 ? 4.34 -16.406 -12.625 1 98 86 LEU A CA 1
ATOM 649 C C . LEU A 1 86 ? 4.465 -17.734 -11.898 1 98 86 LEU A C 1
ATOM 651 O O . LEU A 1 86 ? 5.121 -17.828 -10.859 1 98 86 LEU A O 1
ATOM 655 N N . LEU A 1 87 ? 3.895 -18.75 -12.469 1 97.62 87 LEU A N 1
ATOM 656 C CA . LEU A 1 87 ? 3.877 -20.062 -11.844 1 97.62 87 LEU A CA 1
ATOM 657 C C . LEU A 1 87 ? 5.266 -20.703 -11.859 1 97.62 87 LEU A C 1
ATOM 659 O O . LEU A 1 87 ? 5.531 -21.656 -11.125 1 97.62 87 LEU A O 1
ATOM 663 N N . SER A 1 88 ? 6.129 -20.172 -12.648 1 97.19 88 SER A N 1
ATOM 664 C CA . SER A 1 88 ? 7.465 -20.75 -12.781 1 97.19 88 SER A CA 1
ATOM 665 C C . SER A 1 88 ? 8.43 -20.125 -11.773 1 97.19 88 SER A C 1
ATOM 667 O O . SER A 1 88 ? 9.562 -20.609 -11.617 1 97.19 88 SER A O 1
ATOM 669 N N . LEU A 1 89 ? 8.023 -19.078 -11.141 1 97.62 89 LEU A N 1
ATOM 670 C CA . LEU A 1 89 ? 8.945 -18.375 -10.242 1 97.62 89 LEU A CA 1
ATOM 671 C C . LEU A 1 89 ? 9.18 -19.188 -8.977 1 97.62 89 LEU A C 1
ATOM 673 O O . LEU A 1 89 ? 8.219 -19.625 -8.32 1 97.62 89 LEU A O 1
ATOM 677 N N . PRO A 1 90 ? 10.422 -19.312 -8.633 1 97.06 90 PRO A N 1
ATOM 678 C CA . PRO A 1 90 ? 10.719 -20.094 -7.434 1 97.06 90 PRO A CA 1
ATOM 679 C C . PRO A 1 90 ? 10.57 -19.297 -6.145 1 97.06 90 PRO A C 1
ATOM 681 O O . PRO A 1 90 ? 10.703 -18.062 -6.156 1 97.06 90 PRO A O 1
ATOM 684 N N . LYS A 1 91 ? 10.312 -20.047 -5.105 1 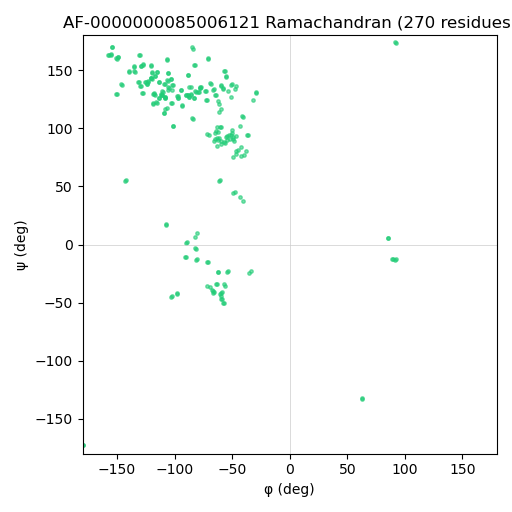97.5 91 LYS A N 1
ATOM 685 C CA . LYS A 1 91 ? 10.398 -19.453 -3.773 1 97.5 91 LYS A CA 1
ATOM 686 C C . LYS A 1 91 ? 11.719 -18.719 -3.58 1 97.5 91 LYS A C 1
ATOM 688 O O . LYS A 1 91 ? 12.773 -19.203 -3.996 1 97.5 91 LYS A O 1
ATOM 693 N N . GLY A 1 92 ? 11.617 -17.531 -2.934 1 97.12 92 GLY A N 1
ATOM 694 C CA . GLY A 1 92 ? 12.844 -16.828 -2.586 1 97.12 92 GLY A CA 1
ATOM 695 C C . GLY A 1 92 ? 13.297 -15.859 -3.656 1 97.12 92 GLY A C 1
ATOM 696 O O . GLY A 1 92 ? 14.188 -15.039 -3.422 1 97.12 92 GLY A O 1
ATOM 697 N N . ALA A 1 93 ? 12.742 -15.93 -4.867 1 97.31 93 ALA A N 1
ATOM 698 C CA . ALA A 1 93 ? 13.094 -14.953 -5.898 1 97.31 93 ALA A CA 1
ATOM 699 C C . ALA A 1 93 ? 12.805 -13.531 -5.434 1 97.31 93 ALA A C 1
ATOM 701 O O . ALA A 1 93 ? 11.766 -13.273 -4.82 1 97.31 93 ALA A O 1
ATOM 702 N N . MET A 1 94 ? 13.742 -12.641 -5.652 1 97.19 94 MET A N 1
ATOM 703 C CA . MET A 1 94 ? 13.508 -11.227 -5.391 1 97.19 94 MET A CA 1
ATOM 704 C C . MET A 1 94 ? 12.703 -10.586 -6.52 1 97.19 94 MET A C 1
ATOM 706 O O . MET A 1 94 ? 13.055 -10.734 -7.691 1 97.19 94 MET A O 1
ATOM 710 N N . VAL A 1 95 ? 11.641 -9.844 -6.141 1 98 95 VAL A N 1
ATOM 711 C CA . VAL A 1 95 ? 10.766 -9.312 -7.176 1 98 95 VAL A CA 1
ATOM 712 C C . VAL A 1 95 ? 10.445 -7.844 -6.883 1 98 95 VAL A C 1
ATOM 714 O O . VAL A 1 95 ? 10.602 -7.387 -5.746 1 98 95 VAL A O 1
ATOM 717 N N . TYR A 1 96 ? 10.156 -7.137 -7.883 1 98 96 TYR A N 1
ATOM 718 C CA . TYR A 1 96 ? 9.492 -5.836 -7.863 1 98 96 TYR A CA 1
ATOM 719 C C . TYR A 1 96 ? 8.07 -5.949 -8.383 1 98 96 TYR A C 1
ATOM 721 O O . TYR A 1 96 ? 7.848 -6.309 -9.547 1 98 96 TYR A O 1
ATOM 729 N N . VAL A 1 97 ? 7.082 -5.656 -7.516 1 98.44 97 VAL A N 1
ATOM 730 C CA . VAL A 1 97 ? 5.672 -5.793 -7.871 1 98.44 97 VAL A CA 1
ATOM 731 C C . VAL A 1 97 ? 4.992 -4.43 -7.812 1 98.44 97 VAL A C 1
ATOM 733 O O . VAL A 1 97 ? 5.148 -3.691 -6.836 1 98.44 97 VAL A O 1
ATOM 736 N N . GLU A 1 98 ? 4.34 -4.094 -8.828 1 97.75 98 GLU A N 1
ATOM 737 C CA . GLU A 1 98 ? 3.395 -2.98 -8.828 1 97.75 98 GLU A CA 1
ATOM 738 C C . GLU A 1 98 ? 1.953 -3.48 -8.828 1 97.75 98 GLU A C 1
ATOM 740 O O . GLU A 1 98 ? 1.622 -4.434 -9.539 1 97.75 98 GLU A O 1
ATOM 745 N N . GLY A 1 99 ? 1.118 -2.736 -8.039 1 97.94 99 GLY A N 1
ATOM 746 C CA . GLY A 1 99 ? -0.268 -3.174 -7.98 1 97.94 99 GLY A CA 1
ATOM 747 C C . GLY A 1 99 ? -1.226 -2.066 -7.586 1 97.94 99 GLY A C 1
ATOM 748 O O . GLY A 1 99 ? -0.803 -1.017 -7.098 1 97.94 99 GLY A O 1
ATOM 749 N N . ASP A 1 100 ? -2.473 -2.359 -7.883 1 97 100 ASP A N 1
ATOM 750 C CA . ASP A 1 100 ? -3.553 -1.536 -7.34 1 97 100 ASP A CA 1
ATOM 751 C C . ASP A 1 100 ? -3.83 -1.886 -5.883 1 97 100 ASP A C 1
ATOM 753 O O . ASP A 1 100 ? -3.887 -3.062 -5.52 1 97 100 ASP A O 1
ATOM 757 N N . ALA A 1 101 ? -3.965 -0.827 -5.055 1 97.69 101 ALA A N 1
ATOM 758 C CA . ALA A 1 101 ? -4.262 -1.021 -3.635 1 97.69 101 ALA A CA 1
ATOM 759 C C . ALA A 1 101 ? -5.672 -0.553 -3.301 1 97.69 101 ALA A C 1
ATOM 761 O O . ALA A 1 101 ? -6.066 0.559 -3.66 1 97.69 101 ALA A O 1
ATOM 762 N N . THR A 1 102 ? -6.441 -1.413 -2.641 1 97.12 102 THR A N 1
ATOM 763 C CA . THR A 1 102 ? -7.766 -1.061 -2.139 1 97.12 102 THR A CA 1
ATOM 764 C C . THR A 1 102 ? -7.957 -1.568 -0.713 1 97.12 102 THR A C 1
ATOM 766 O O . THR A 1 102 ? -7.301 -2.523 -0.294 1 97.12 102 THR A O 1
ATOM 769 N N . ILE A 1 103 ? -8.758 -0.826 0.065 1 97.31 103 ILE A N 1
ATOM 770 C CA . ILE A 1 103 ? -9.156 -1.275 1.395 1 97.31 103 ILE A CA 1
ATOM 771 C C . ILE A 1 103 ? -10.586 -1.8 1.356 1 97.31 103 ILE A C 1
ATOM 773 O O . ILE A 1 103 ? -11.508 -1.094 0.925 1 97.31 103 ILE A O 1
ATOM 777 N N 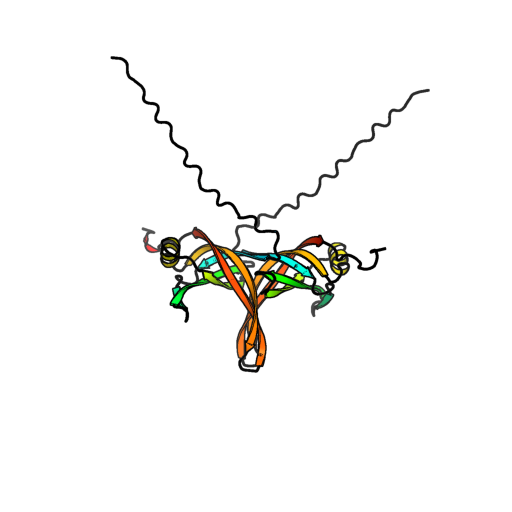. SER A 1 104 ? -10.727 -2.994 1.726 1 95 104 SER A N 1
ATOM 778 C CA . SER A 1 104 ? -12.062 -3.566 1.858 1 95 104 SER A CA 1
ATOM 779 C C . SER A 1 104 ? -12.461 -3.709 3.324 1 95 104 SER A C 1
ATOM 781 O O . SER A 1 104 ? -11.602 -3.828 4.195 1 95 104 SER A O 1
ATOM 783 N N . THR A 1 105 ? -13.781 -3.557 3.527 1 93.44 105 THR A N 1
ATOM 784 C CA . THR A 1 105 ? -14.312 -3.734 4.875 1 93.44 105 THR A CA 1
ATOM 785 C C . THR A 1 105 ? -15.219 -4.957 4.945 1 93.44 105 THR A C 1
ATOM 787 O O . THR A 1 105 ? -15.93 -5.266 3.988 1 93.44 105 THR A O 1
ATOM 790 N N . TYR A 1 106 ? -15.047 -5.645 6.062 1 90 106 TYR A N 1
ATOM 791 C CA . TYR A 1 106 ? -15.875 -6.836 6.242 1 90 106 TYR A CA 1
ATOM 792 C C . TYR A 1 106 ? -16.172 -7.078 7.719 1 90 106 TYR A C 1
ATOM 794 O O . TYR A 1 106 ? -15.523 -6.492 8.594 1 90 106 TYR A O 1
ATOM 802 N N . GLN A 1 107 ? -17.234 -7.898 7.898 1 91.06 107 GLN A N 1
ATOM 803 C CA . GLN A 1 107 ? -17.562 -8.281 9.266 1 91.06 107 GLN A CA 1
ATOM 804 C C . GLN A 1 107 ? -16.922 -9.617 9.641 1 91.06 107 GLN A C 1
ATOM 806 O O . GLN A 1 107 ? -17.047 -10.594 8.906 1 91.06 107 GLN A O 1
ATOM 811 N N . ASP A 1 108 ? -16.312 -9.586 10.844 1 83.25 108 ASP A N 1
ATOM 812 C CA . ASP A 1 108 ? -15.727 -10.852 11.289 1 83.25 108 ASP A CA 1
ATOM 813 C C . ASP A 1 108 ? -16.781 -11.727 11.977 1 83.25 108 ASP A C 1
ATOM 815 O O . ASP A 1 108 ? -17.938 -11.336 12.094 1 83.25 108 ASP A O 1
ATOM 819 N N . PRO A 1 109 ? -16.438 -12.953 12.227 1 83.19 109 PRO A N 1
ATOM 820 C CA . PRO A 1 109 ? -17.422 -13.859 12.812 1 83.19 109 PRO A CA 1
ATOM 821 C C . PRO A 1 109 ? -18.031 -13.32 14.109 1 83.19 109 PRO A C 1
ATOM 823 O O . PRO A 1 109 ? -19.141 -13.703 14.492 1 83.19 109 PRO A O 1
ATOM 826 N N . ASN A 1 110 ? -17.375 -12.453 14.789 1 84.88 110 ASN A N 1
ATOM 827 C CA . ASN A 1 110 ? -17.859 -11.844 16.031 1 84.88 110 ASN A CA 1
ATOM 828 C C . ASN A 1 110 ? -18.656 -10.578 15.75 1 84.88 110 ASN A C 1
ATOM 830 O O . ASN A 1 110 ? -19 -9.836 16.672 1 84.88 110 ASN A O 1
ATOM 834 N N . GLY A 1 111 ? -18.797 -10.305 14.469 1 85.19 111 GLY A N 1
ATOM 835 C CA . GLY A 1 111 ? -19.609 -9.156 14.109 1 85.19 111 GLY A CA 1
ATOM 836 C C . GLY A 1 111 ? -18.844 -7.848 14.125 1 85.19 111 GLY A C 1
ATOM 837 O O . GLY A 1 111 ? -19.438 -6.77 14.031 1 85.19 111 GLY A O 1
ATOM 838 N N . GLN A 1 112 ? -17.578 -7.957 14.336 1 86.56 112 GLN A N 1
ATOM 839 C CA . GLN A 1 112 ? -16.781 -6.738 14.359 1 86.56 112 GLN A CA 1
ATOM 840 C C . GLN A 1 112 ? -16.312 -6.355 12.961 1 86.56 112 GLN A C 1
ATOM 842 O O . GLN A 1 112 ? -15.898 -7.215 12.18 1 86.56 112 GLN A O 1
ATOM 847 N N . THR A 1 113 ? -16.438 -5.066 12.68 1 90.12 113 THR A N 1
ATOM 848 C CA . THR A 1 113 ? -16 -4.555 11.383 1 90.12 113 THR A CA 1
ATOM 849 C C . THR A 1 113 ? -14.477 -4.539 11.289 1 90.12 113 THR A C 1
ATOM 851 O O . THR A 1 113 ? -13.805 -4.027 12.188 1 90.12 113 THR A O 1
ATOM 854 N N . ARG A 1 114 ? -14.031 -5.207 10.242 1 89.12 114 ARG A N 1
ATOM 855 C CA . ARG A 1 114 ? -12.594 -5.238 9.984 1 89.12 114 ARG A CA 1
ATOM 856 C C . ARG A 1 114 ? -12.266 -4.66 8.617 1 89.12 114 ARG A C 1
ATOM 858 O O . ARG A 1 114 ? -13.125 -4.602 7.734 1 89.12 114 ARG A O 1
ATOM 865 N N . SER A 1 115 ? -11.016 -4.16 8.547 1 92.88 115 SER A N 1
ATOM 866 C CA . SER A 1 115 ? -10.516 -3.678 7.266 1 92.88 115 SER A CA 1
ATOM 867 C C . SER A 1 115 ? -9.32 -4.492 6.797 1 92.88 115 SER A C 1
ATOM 869 O O . SER A 1 115 ? -8.555 -5.008 7.613 1 92.88 115 SER A O 1
ATOM 871 N N . GLY A 1 116 ? -9.242 -4.664 5.473 1 95.31 116 GLY A N 1
ATOM 872 C CA . GLY A 1 116 ? -8.133 -5.395 4.887 1 95.31 116 GLY A CA 1
ATOM 873 C C . GLY A 1 116 ? -7.613 -4.77 3.605 1 95.31 116 GLY A C 1
ATOM 874 O O . GLY A 1 116 ? -8.383 -4.195 2.834 1 95.31 116 GLY A O 1
ATOM 875 N N . LEU A 1 117 ? -6.332 -4.934 3.375 1 97.44 117 LEU A N 1
ATOM 876 C CA . LEU A 1 117 ? -5.684 -4.477 2.152 1 97.44 117 LEU A CA 1
ATOM 877 C C . LEU A 1 117 ? -5.805 -5.52 1.046 1 97.44 117 LEU A C 1
ATOM 879 O O . LEU A 1 117 ? -5.539 -6.699 1.269 1 97.44 117 LEU A O 1
ATOM 883 N N . ASN A 1 118 ? -6.246 -5.043 -0.033 1 97.38 118 ASN A N 1
ATOM 884 C CA . ASN A 1 118 ? -6.219 -5.852 -1.246 1 97.38 118 AS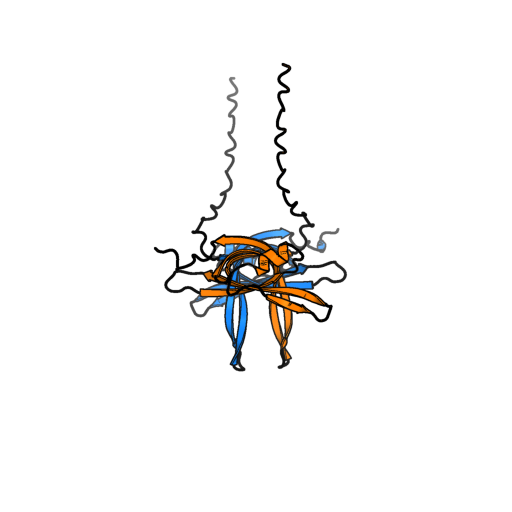N A CA 1
ATOM 885 C C . ASN A 1 118 ? -5.227 -5.301 -2.266 1 97.38 118 ASN A C 1
ATOM 887 O O . ASN A 1 118 ? -5.238 -4.105 -2.566 1 97.38 118 ASN A O 1
ATOM 891 N N . ILE A 1 119 ? -4.375 -6.168 -2.752 1 98.12 119 ILE A N 1
ATOM 892 C CA . ILE A 1 119 ? -3.426 -5.773 -3.787 1 98.12 119 ILE A CA 1
ATOM 893 C C . ILE A 1 119 ? -3.662 -6.605 -5.047 1 98.12 119 ILE A C 1
ATOM 895 O O . ILE A 1 119 ? -3.568 -7.836 -5.012 1 98.12 119 ILE A O 1
ATOM 899 N N . VAL A 1 120 ? -3.945 -5.918 -6.121 1 97.5 120 VAL A N 1
ATOM 900 C CA . VAL A 1 120 ? -4.074 -6.578 -7.418 1 97.5 120 VAL A CA 1
ATOM 901 C C . VAL A 1 120 ? -2.875 -6.23 -8.297 1 97.5 120 VAL A C 1
ATOM 903 O O . VAL A 1 120 ? -2.617 -5.059 -8.57 1 97.5 120 VAL A O 1
ATOM 906 N N . GLN A 1 121 ? -2.225 -7.242 -8.797 1 98.19 121 GLN A N 1
ATOM 907 C CA . GLN A 1 121 ? -0.988 -7.082 -9.555 1 98.19 121 GLN A CA 1
ATOM 908 C C . GLN A 1 121 ? -1.245 -6.367 -10.875 1 98.19 121 GLN A C 1
ATOM 910 O O . GLN A 1 121 ? -2.152 -6.738 -11.625 1 98.19 121 GLN A O 1
ATOM 915 N N . ARG A 1 122 ? -0.392 -5.383 -11.148 1 97.06 122 ARG A N 1
ATOM 916 C CA . ARG A 1 122 ? -0.318 -4.773 -12.469 1 97.06 122 ARG A CA 1
ATOM 917 C C . ARG A 1 122 ? 0.889 -5.293 -13.242 1 97.06 122 ARG A C 1
ATOM 919 O O . ARG A 1 122 ? 0.789 -5.586 -14.438 1 97.06 122 ARG A O 1
ATOM 926 N N . SER A 1 123 ? 1.983 -5.348 -12.555 1 97.75 123 SER A N 1
ATOM 927 C CA . SER A 1 123 ? 3.201 -5.863 -13.172 1 97.75 123 SER A CA 1
ATOM 928 C C . SER A 1 123 ? 4.117 -6.512 -12.141 1 97.75 123 SER A C 1
ATOM 930 O O . SER A 1 123 ? 3.986 -6.258 -10.938 1 97.75 123 SER A O 1
ATOM 932 N N . ILE A 1 124 ? 5.023 -7.336 -12.664 1 97.94 124 ILE A N 1
ATOM 933 C CA . ILE A 1 124 ? 6.027 -7.988 -11.82 1 97.94 124 ILE A CA 1
ATOM 934 C C . ILE A 1 124 ? 7.324 -8.148 -12.609 1 97.94 124 ILE A C 1
ATOM 936 O O . ILE A 1 124 ? 7.305 -8.484 -13.797 1 97.94 124 ILE A O 1
ATOM 940 N N . GLU A 1 125 ? 8.375 -7.879 -11.922 1 97.56 125 GLU A N 1
ATOM 941 C CA . GLU A 1 125 ? 9.719 -8.062 -12.461 1 97.56 125 GLU A CA 1
ATOM 942 C C . GLU A 1 125 ? 10.594 -8.859 -11.492 1 97.56 125 GLU A C 1
ATOM 944 O O . GLU A 1 125 ? 10.586 -8.602 -10.281 1 97.56 125 GLU A O 1
ATOM 949 N N . VAL A 1 126 ? 11.297 -9.75 -12.102 1 97.62 126 VAL A N 1
ATOM 950 C CA . VAL A 1 126 ? 12.242 -10.5 -11.281 1 97.62 126 VAL A CA 1
ATOM 951 C C . VAL A 1 126 ? 13.57 -9.742 -11.203 1 97.62 126 VAL A C 1
ATOM 953 O O . VAL A 1 126 ? 14.172 -9.414 -12.234 1 97.62 126 VAL A O 1
ATOM 956 N N . LEU A 1 127 ? 13.984 -9.539 -10 1 96 127 LEU A N 1
ATOM 957 C CA . LEU A 1 127 ? 15.227 -8.797 -9.805 1 96 127 LEU A CA 1
ATOM 958 C C . LEU A 1 127 ? 16.391 -9.75 -9.594 1 96 127 LEU A C 1
ATOM 960 O O . LEU A 1 127 ? 17.5 -9.492 -10.07 1 96 127 LEU A O 1
ATOM 964 N N . LYS A 1 128 ? 16.141 -10.758 -8.828 1 93.06 128 LYS A N 1
ATOM 965 C CA . LYS A 1 128 ? 17.172 -11.742 -8.516 1 93.06 128 LYS A CA 1
ATOM 966 C C . LYS A 1 128 ? 16.562 -13.117 -8.258 1 93.06 128 LYS A C 1
ATOM 968 O O . LYS A 1 128 ? 15.617 -13.242 -7.484 1 93.06 128 LYS A O 1
ATOM 973 N N . ARG A 1 129 ? 17.141 -14.086 -8.953 1 90.75 129 ARG A N 1
ATOM 974 C CA . ARG A 1 129 ? 16.719 -15.453 -8.688 1 90.75 129 ARG A CA 1
ATOM 975 C C . ARG A 1 129 ? 17.531 -16.078 -7.562 1 90.75 129 ARG A C 1
ATOM 977 O O . ARG A 1 129 ? 18.703 -15.734 -7.379 1 90.75 129 ARG A O 1
ATOM 984 N N . PRO A 1 130 ? 16.891 -16.859 -6.852 1 88 130 PRO A N 1
ATOM 985 C CA . PRO A 1 130 ? 17.641 -17.5 -5.773 1 88 130 PRO A CA 1
ATOM 986 C C . PRO A 1 130 ? 18.797 -18.359 -6.285 1 88 130 PRO A C 1
ATOM 988 O O . PRO A 1 130 ? 18.688 -18.953 -7.363 1 88 130 PRO A O 1
ATOM 991 N N . GLN A 1 131 ? 20.062 -18.031 -5.855 1 74.88 131 GLN A N 1
ATOM 992 C CA . GLN A 1 131 ? 21.234 -18.781 -6.277 1 74.88 131 GLN A CA 1
ATOM 993 C C . GLN A 1 131 ? 21.125 -20.25 -5.875 1 74.88 131 GLN A C 1
ATOM 995 O O . GLN A 1 131 ? 20.672 -20.578 -4.777 1 74.88 131 GLN A O 1
ATOM 1000 N N . ASN A 1 132 ? 21.078 -21.109 -6.82 1 65.38 132 ASN A N 1
ATOM 1001 C CA . ASN A 1 132 ? 21.203 -22.531 -6.516 1 65.38 132 ASN A CA 1
ATOM 1002 C C . ASN A 1 132 ? 22.438 -22.828 -5.684 1 65.38 132 ASN A C 1
ATOM 1004 O O . ASN A 1 132 ? 23.531 -22.359 -6.008 1 65.38 132 ASN A O 1
ATOM 1008 N N . ALA A 1 133 ? 22.375 -22.906 -4.312 1 53.75 133 ALA A N 1
ATOM 1009 C CA . ALA A 1 133 ? 23.531 -23.297 -3.504 1 53.75 133 ALA A CA 1
ATOM 1010 C C . ALA A 1 133 ? 24.391 -24.312 -4.238 1 53.75 133 ALA A C 1
ATOM 1012 O O . ALA A 1 133 ? 25.531 -24.578 -3.83 1 53.75 133 ALA A O 1
ATOM 1013 N N . GLY A 1 134 ? 24 -25.031 -5.125 1 51.41 134 GLY A N 1
ATOM 1014 C CA . GLY A 1 134 ? 24.891 -26.109 -5.555 1 51.41 134 GLY A CA 1
ATOM 1015 C C . GLY A 1 134 ? 26.094 -25.609 -6.324 1 51.41 134 GLY A C 1
ATOM 1016 O O . GLY A 1 134 ? 27 -26.391 -6.637 1 51.41 134 GLY A O 1
ATOM 1017 N N . GLN A 1 135 ? 26.078 -24.578 -7.16 1 45.19 135 GLN A N 1
ATOM 1018 C CA . GLN A 1 135 ? 27.234 -24.516 -8.047 1 45.19 135 GLN A CA 1
ATOM 1019 C C . GLN A 1 135 ? 28.422 -23.859 -7.348 1 45.19 135 GLN A C 1
ATOM 1021 O O . GLN A 1 135 ? 29.125 -23.047 -7.953 1 45.19 135 GLN A O 1
ATOM 1026 N N . SER A 1 136 ? 28.391 -23.547 -6.082 1 41.56 136 SER A N 1
ATOM 1027 C CA . SER A 1 136 ? 29.734 -23.297 -5.598 1 41.56 136 SER A CA 1
ATOM 1028 C C . SER A 1 136 ? 30.609 -24.547 -5.746 1 41.56 136 SER A C 1
ATOM 1030 O O . SER A 1 136 ? 31.578 -24.719 -5.008 1 41.56 136 SER A O 1
ATOM 1032 N N . GLU A 1 137 ? 30.828 -25.234 -6.855 1 31.42 137 GLU A N 1
ATOM 1033 C CA . GLU A 1 137 ? 32.125 -25.891 -6.934 1 31.42 137 GLU A CA 1
ATOM 1034 C C . GLU A 1 137 ? 33.25 -24.891 -7.156 1 31.42 137 GLU A C 1
ATOM 1036 O O . GLU A 1 137 ? 33.094 -23.938 -7.934 1 31.42 137 GLU A O 1
ATOM 1041 N N . MET B 1 1 ? 25.375 64.625 -12.352 1 35.75 1 MET B N 1
ATOM 1042 C CA . MET B 1 1 ? 24.188 63.844 -12.102 1 35.75 1 MET B CA 1
ATOM 1043 C C . MET B 1 1 ? 24.391 62.406 -12.578 1 35.75 1 MET B C 1
ATOM 1045 O O . MET B 1 1 ? 24.375 62.156 -13.789 1 35.75 1 MET B O 1
ATOM 1049 N N . SER B 1 2 ? 25.312 61.562 -11.859 1 45.84 2 SER B N 1
ATOM 1050 C CA . SER B 1 2 ? 25.812 60.219 -12.07 1 45.84 2 SER B CA 1
ATOM 1051 C C . SER B 1 2 ? 24.734 59.188 -11.797 1 45.84 2 SER B C 1
ATOM 1053 O O . SER B 1 2 ? 24.109 59.188 -10.734 1 45.84 2 SER B O 1
ATOM 1055 N N . SER B 1 3 ? 24 58.719 -12.859 1 47.56 3 SER B N 1
ATOM 1056 C CA . SER B 1 3 ? 22.969 57.688 -12.898 1 47.56 3 SER B CA 1
ATOM 1057 C C . SER B 1 3 ? 23.516 56.344 -12.422 1 47.56 3 SER B C 1
ATOM 1059 O O . SER B 1 3 ? 24.453 55.781 -13.008 1 47.56 3 SER B O 1
ATOM 1061 N N . PHE B 1 4 ? 23.5 56.062 -11.062 1 48.25 4 PHE B N 1
ATOM 1062 C CA . PHE B 1 4 ? 23.812 54.75 -10.477 1 48.25 4 PHE B CA 1
ATOM 1063 C C . PHE B 1 4 ? 22.812 53.719 -10.938 1 48.25 4 PHE B C 1
ATOM 1065 O O . PHE B 1 4 ? 21.609 53.812 -10.648 1 48.25 4 PHE B O 1
ATOM 1072 N N . LEU B 1 5 ? 23 53.094 -12.125 1 49.12 5 LEU B N 1
ATOM 1073 C CA . LEU B 1 5 ? 22.234 51.938 -12.594 1 49.12 5 LEU B CA 1
ATOM 1074 C C . LEU B 1 5 ? 22.328 50.781 -11.586 1 49.12 5 LEU B C 1
ATOM 1076 O O . LEU B 1 5 ? 23.406 50.281 -11.312 1 49.12 5 LEU B O 1
ATOM 1080 N N . LEU B 1 6 ? 21.375 50.781 -10.578 1 47.91 6 LEU B N 1
ATOM 1081 C CA . LEU B 1 6 ? 21.219 49.625 -9.68 1 47.91 6 LEU B CA 1
ATOM 1082 C C . LEU B 1 6 ? 20.812 48.375 -10.453 1 47.91 6 LEU B C 1
ATOM 1084 O O . LEU B 1 6 ? 19.734 48.344 -11.055 1 47.91 6 LEU B O 1
ATOM 1088 N N . ARG B 1 7 ? 21.797 47.562 -10.938 1 50.25 7 ARG B N 1
ATOM 1089 C CA . ARG B 1 7 ? 21.516 46.25 -11.461 1 50.25 7 ARG B CA 1
ATOM 1090 C C . ARG B 1 7 ? 20.859 45.375 -10.398 1 50.25 7 ARG B C 1
ATOM 1092 O O . ARG B 1 7 ? 21.406 45.188 -9.305 1 50.25 7 ARG B O 1
ATOM 1099 N N . ARG B 1 8 ? 19.516 45.219 -10.469 1 52.19 8 ARG B N 1
ATOM 1100 C CA . ARG B 1 8 ? 18.766 44.25 -9.648 1 52.19 8 ARG B CA 1
ATOM 1101 C C . ARG B 1 8 ? 19.219 42.844 -9.93 1 52.19 8 ARG B C 1
ATOM 1103 O O . ARG B 1 8 ? 19.172 42.375 -11.07 1 52.19 8 ARG B O 1
ATOM 1110 N N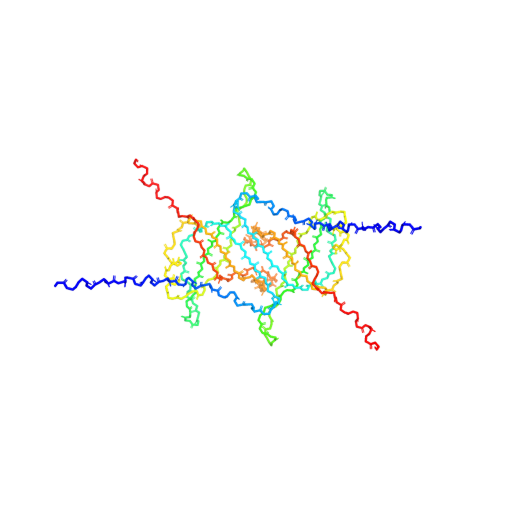 . ALA B 1 9 ? 20.078 42.188 -9.078 1 46.31 9 ALA B N 1
ATOM 1111 C CA . ALA B 1 9 ? 20.453 40.781 -9.125 1 46.31 9 ALA B CA 1
ATOM 1112 C C . ALA B 1 9 ? 19.25 39.875 -8.844 1 46.31 9 ALA B C 1
ATOM 1114 O O . ALA B 1 9 ? 18.562 40.062 -7.84 1 46.31 9 ALA B O 1
ATOM 1115 N N . THR B 1 10 ? 18.578 39.375 -9.836 1 48.28 10 THR B N 1
ATOM 1116 C CA . THR B 1 10 ? 17.562 38.344 -9.695 1 48.28 10 THR B CA 1
ATOM 1117 C C . THR B 1 10 ? 18.125 37.125 -8.953 1 48.28 10 THR B C 1
ATOM 1119 O O . THR B 1 10 ? 19.125 36.531 -9.375 1 48.28 10 THR B O 1
ATOM 1122 N N . VAL B 1 11 ? 18.031 37.094 -7.625 1 47.69 11 VAL B N 1
ATOM 1123 C CA . VAL B 1 11 ? 18.312 35.875 -6.879 1 47.69 11 VAL B CA 1
ATOM 1124 C C . VAL B 1 11 ? 17.422 34.75 -7.383 1 47.69 11 VAL B C 1
ATOM 1126 O O . VAL B 1 11 ? 16.188 34.844 -7.336 1 47.69 11 VAL B O 1
ATOM 1129 N N . ALA B 1 12 ? 17.828 34.031 -8.398 1 45.75 12 ALA B N 1
ATOM 1130 C CA . ALA B 1 12 ? 17.141 32.781 -8.75 1 45.75 12 ALA B CA 1
ATOM 1131 C C . ALA B 1 12 ? 17.078 31.828 -7.555 1 45.75 12 ALA B C 1
ATOM 1133 O O . ALA B 1 12 ? 18.109 31.484 -6.961 1 45.75 12 ALA B O 1
ATOM 1134 N N . SER B 1 13 ? 15.969 31.875 -6.746 1 45.53 13 SER B N 1
ATOM 1135 C CA . SER B 1 13 ? 15.773 30.859 -5.719 1 45.53 13 SER B CA 1
ATOM 1136 C C . SER B 1 13 ? 15.82 29.453 -6.309 1 45.53 13 SER B C 1
ATOM 1138 O O . SER B 1 13 ? 15.109 29.156 -7.266 1 45.53 13 SER B O 1
ATOM 1140 N N . ALA B 1 14 ? 16.938 28.828 -6.316 1 42.38 14 ALA B N 1
ATOM 1141 C CA . ALA B 1 14 ? 17.109 27.406 -6.656 1 42.38 14 ALA B CA 1
ATOM 1142 C C . ALA B 1 14 ? 16.125 26.547 -5.891 1 42.38 14 ALA B C 1
ATOM 1144 O O . ALA B 1 14 ? 16.047 26.609 -4.66 1 42.38 14 ALA B O 1
ATOM 1145 N N . GLY B 1 15 ? 14.961 26.25 -6.418 1 37.91 15 GLY B N 1
ATOM 1146 C CA . GLY B 1 15 ? 14.062 25.25 -5.852 1 37.91 15 GLY B CA 1
ATOM 1147 C C . GLY B 1 15 ? 14.781 24.016 -5.355 1 37.91 15 GLY B C 1
ATOM 1148 O O . GLY B 1 15 ? 15.68 23.5 -6.023 1 37.91 15 GLY B O 1
ATOM 1149 N N . ALA B 1 16 ? 14.867 23.766 -4.074 1 32.97 16 ALA B N 1
ATOM 1150 C CA . ALA B 1 16 ? 15.43 22.562 -3.453 1 32.97 16 ALA B CA 1
ATOM 1151 C C . ALA B 1 16 ? 14.945 21.297 -4.156 1 32.97 16 ALA B C 1
ATOM 1153 O O . ALA B 1 16 ? 13.75 20.969 -4.109 1 32.97 16 ALA B O 1
ATOM 1154 N N . ALA B 1 17 ? 15.484 20.922 -5.191 1 38.34 17 ALA B N 1
ATOM 1155 C CA . ALA B 1 17 ? 15.281 19.547 -5.641 1 38.34 17 ALA B CA 1
ATOM 1156 C C . ALA B 1 17 ? 15.469 18.562 -4.492 1 38.34 17 ALA B C 1
ATOM 1158 O O . ALA B 1 17 ? 16.562 18.438 -3.939 1 38.34 17 ALA B O 1
ATOM 1159 N N . ARG B 1 18 ? 14.477 18.359 -3.609 1 40.41 18 ARG B N 1
ATOM 1160 C CA . ARG B 1 18 ? 14.625 17.359 -2.559 1 40.41 18 ARG B CA 1
ATOM 1161 C C . ARG B 1 18 ? 15.242 16.078 -3.109 1 40.41 18 ARG B C 1
ATOM 1163 O O . ARG B 1 18 ? 14.727 15.492 -4.07 1 40.41 18 ARG B O 1
ATOM 1170 N N . SER B 1 19 ? 16.484 15.969 -2.828 1 37.75 19 SER B N 1
ATOM 1171 C CA . SER B 1 19 ? 17.25 14.766 -3.109 1 37.75 19 SER B CA 1
ATOM 1172 C C . SER B 1 19 ? 16.5 13.516 -2.656 1 37.75 19 SER B C 1
ATOM 1174 O O . SER B 1 19 ? 16.156 13.391 -1.48 1 37.75 19 SER B O 1
ATOM 1176 N N . PHE B 1 20 ? 15.727 12.82 -3.461 1 40.25 20 PHE B N 1
ATOM 1177 C CA . PHE B 1 20 ? 15.32 11.453 -3.156 1 40.25 20 PHE B CA 1
ATOM 1178 C C . PHE B 1 20 ? 16.484 10.648 -2.604 1 40.25 20 PHE B C 1
ATOM 1180 O O . PHE B 1 20 ? 17.5 10.477 -3.279 1 40.25 20 PHE B O 1
ATOM 1187 N N . SER B 1 21 ? 16.797 10.875 -1.403 1 39.47 21 SER B N 1
ATOM 1188 C CA . SER B 1 21 ? 17.828 10.016 -0.825 1 39.47 21 SER B CA 1
ATOM 1189 C C . SER B 1 21 ? 17.703 8.586 -1.331 1 39.47 21 SER B C 1
ATOM 1191 O O . SER B 1 21 ? 16.656 7.969 -1.216 1 39.47 21 SER B O 1
ATOM 1193 N N . THR B 1 22 ? 18.375 8.227 -2.322 1 42.81 22 THR B N 1
ATOM 1194 C CA . THR B 1 22 ? 18.562 6.906 -2.914 1 42.81 22 THR B CA 1
ATOM 1195 C C . THR B 1 22 ? 18.891 5.875 -1.841 1 42.81 22 THR B C 1
ATOM 1197 O O . THR B 1 22 ? 20.031 5.785 -1.394 1 42.81 22 THR B O 1
ATOM 1200 N N . SER B 1 23 ? 18.219 5.844 -0.737 1 44.16 23 SER B N 1
ATOM 1201 C CA . SER B 1 23 ? 18.594 4.715 0.108 1 44.16 23 SER B CA 1
ATOM 1202 C C . SER B 1 23 ? 18.641 3.416 -0.693 1 44.16 23 SER B C 1
ATOM 1204 O O . SER B 1 23 ? 17.984 3.299 -1.731 1 44.16 23 SER B O 1
ATOM 1206 N N . SER B 1 24 ? 19.672 2.586 -0.57 1 48.56 24 SER B N 1
ATOM 1207 C CA . SER B 1 24 ? 19.906 1.272 -1.164 1 48.56 24 SER B CA 1
ATOM 1208 C C . SER B 1 24 ? 18.578 0.543 -1.413 1 48.56 24 SER B C 1
ATOM 1210 O O . SER B 1 24 ? 17.609 0.728 -0.673 1 48.56 24 SER B O 1
ATOM 1212 N N . PRO B 1 25 ? 18.406 0.022 -2.648 1 50.62 25 PRO B N 1
ATOM 1213 C CA . PRO B 1 25 ? 17.125 -0.628 -2.934 1 50.62 25 PRO B CA 1
ATOM 1214 C C . PRO B 1 25 ? 16.641 -1.519 -1.788 1 50.62 25 PRO B C 1
ATOM 1216 O O . PRO B 1 25 ? 16.969 -2.707 -1.747 1 50.62 25 PRO B O 1
ATOM 1219 N N . ARG B 1 26 ? 16.828 -0.989 -0.537 1 56.91 26 ARG B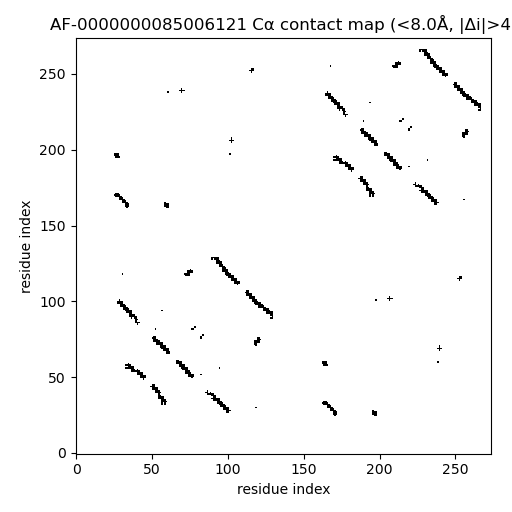 N 1
ATOM 1220 C CA . ARG B 1 26 ? 16.312 -1.728 0.608 1 56.91 26 ARG B CA 1
ATOM 1221 C C . ARG B 1 26 ? 14.844 -2.1 0.399 1 56.91 26 ARG B C 1
ATOM 1223 O O . ARG B 1 26 ? 14.125 -1.408 -0.321 1 56.91 26 ARG B O 1
ATOM 1230 N N . SER B 1 27 ? 14.578 -3.473 0.579 1 62.22 27 SER B N 1
ATOM 1231 C CA . SER B 1 27 ? 13.242 -4.051 0.493 1 62.22 27 SER B CA 1
ATOM 1232 C C . SER B 1 27 ? 12.195 -3.121 1.102 1 62.22 27 SER B C 1
ATOM 1234 O O . SER B 1 27 ? 12.242 -2.822 2.297 1 62.22 27 SER B O 1
ATOM 1236 N N . VAL B 1 28 ? 11.797 -2.084 0.236 1 80.38 28 VAL B N 1
ATOM 1237 C CA . VAL B 1 28 ? 10.797 -1.19 0.809 1 80.38 28 VAL B CA 1
ATOM 1238 C C . VAL B 1 28 ? 9.531 -1.217 -0.044 1 80.38 28 VAL B C 1
ATOM 1240 O O . VAL B 1 28 ? 9.594 -1.481 -1.247 1 80.38 28 VAL B O 1
ATOM 1243 N N . ALA B 1 29 ? 8.328 -1.141 0.662 1 96.75 29 ALA B N 1
ATOM 1244 C CA . ALA B 1 29 ? 7.059 -0.958 -0.032 1 96.75 29 ALA B CA 1
ATOM 1245 C C . ALA B 1 29 ? 6.578 0.486 0.08 1 96.75 29 ALA B C 1
ATOM 1247 O O . ALA B 1 29 ? 6.664 1.096 1.147 1 96.75 29 ALA B O 1
ATOM 1248 N N . ARG B 1 30 ? 6.184 1.009 -1.072 1 97.25 30 ARG B N 1
ATOM 1249 C CA . ARG B 1 30 ? 5.66 2.367 -1.164 1 97.25 30 ARG B CA 1
ATOM 1250 C C . ARG B 1 30 ? 4.227 2.367 -1.688 1 97.25 30 ARG B C 1
ATOM 1252 O O . ARG B 1 30 ? 3.855 1.512 -2.494 1 97.25 30 ARG B O 1
ATOM 1259 N N . ILE B 1 31 ? 3.537 3.367 -1.163 1 98.38 31 ILE B N 1
ATOM 1260 C CA . ILE B 1 31 ? 2.162 3.508 -1.633 1 98.38 31 ILE B CA 1
ATOM 1261 C C . ILE B 1 31 ? 1.903 4.953 -2.043 1 98.38 31 ILE B C 1
ATOM 1263 O O . ILE B 1 31 ? 2.389 5.887 -1.397 1 98.38 31 ILE B O 1
ATOM 1267 N N . SER B 1 32 ? 1.171 5.137 -3.137 1 98 32 SER B N 1
ATOM 1268 C CA . SER B 1 32 ? 0.683 6.422 -3.627 1 98 32 SER B CA 1
ATOM 1269 C C . SER B 1 32 ? -0.842 6.461 -3.656 1 98 32 SER B C 1
ATOM 1271 O O . SER B 1 32 ? -1.479 5.578 -4.234 1 98 32 SER B O 1
ATOM 1273 N N . ILE B 1 33 ? -1.385 7.523 -3.061 1 98.12 33 ILE B N 1
ATOM 1274 C CA . ILE B 1 33 ? -2.832 7.613 -2.908 1 98.12 33 ILE B CA 1
ATOM 1275 C C . ILE B 1 33 ? -3.328 8.945 -3.457 1 98.12 33 ILE B C 1
ATOM 1277 O O . ILE B 1 33 ? -2.768 10 -3.145 1 98.12 33 ILE B O 1
ATOM 1281 N N . ILE B 1 34 ? -4.293 8.883 -4.25 1 97.62 34 ILE B N 1
ATOM 1282 C CA . ILE B 1 34 ? -5.062 10.07 -4.609 1 97.62 34 ILE B CA 1
ATOM 1283 C C . ILE B 1 34 ? -6.484 9.945 -4.066 1 97.62 34 ILE B C 1
ATOM 1285 O O . ILE B 1 34 ? -7.152 8.93 -4.277 1 97.62 34 ILE B O 1
ATOM 1289 N N . GLY B 1 35 ? -6.883 10.984 -3.312 1 97.44 35 GLY B N 1
ATOM 1290 C CA . GLY B 1 35 ? -8.219 10.977 -2.744 1 97.44 35 GLY B CA 1
ATOM 1291 C C . GLY B 1 35 ? -8.523 12.219 -1.929 1 97.44 35 GLY B C 1
ATOM 1292 O O . GLY B 1 35 ? -7.75 13.18 -1.936 1 97.44 35 GLY B O 1
ATOM 1293 N N . ASN B 1 36 ? -9.672 12.188 -1.269 1 97.25 36 ASN B N 1
ATOM 1294 C CA . ASN B 1 36 ? -10.109 13.328 -0.466 1 97.25 36 ASN B CA 1
ATOM 1295 C C . ASN B 1 36 ? -9.898 13.078 1.024 1 97.25 36 ASN B C 1
ATOM 1297 O O . ASN B 1 36 ? -10.117 11.969 1.511 1 97.25 36 ASN B O 1
ATOM 1301 N N . LEU B 1 37 ? -9.516 14.148 1.643 1 98.25 37 LEU B N 1
ATOM 1302 C CA . LEU B 1 37 ? -9.414 14.039 3.094 1 98.25 37 LEU B CA 1
ATOM 1303 C C . LEU B 1 37 ? -10.789 13.781 3.717 1 98.25 37 LEU B C 1
ATOM 1305 O O . LEU B 1 37 ? -11.742 14.508 3.439 1 98.25 37 LEU B O 1
ATOM 1309 N N . ALA B 1 38 ? -10.82 12.734 4.547 1 97.75 38 ALA B N 1
ATOM 1310 C CA . ALA B 1 38 ? -12.055 12.422 5.258 1 97.75 38 ALA B CA 1
ATOM 1311 C C . ALA B 1 38 ? -12.406 13.508 6.266 1 97.75 38 ALA B C 1
ATOM 1313 O O . ALA B 1 38 ? -13.578 13.773 6.52 1 97.75 38 ALA B O 1
ATOM 1314 N N . ASP B 1 39 ? -11.43 13.977 6.891 1 97.75 39 ASP B N 1
ATOM 1315 C CA . ASP B 1 39 ? -11.492 15.062 7.867 1 97.75 39 ASP B CA 1
ATOM 1316 C C . ASP B 1 39 ? -10.156 15.789 7.969 1 97.75 39 ASP B C 1
ATOM 1318 O O . ASP B 1 39 ? -9.164 15.359 7.383 1 97.75 39 ASP B O 1
ATOM 1322 N N . THR B 1 40 ? -10.234 16.906 8.68 1 97.31 40 THR B N 1
ATOM 1323 C CA . THR B 1 40 ? -8.977 17.594 8.969 1 97.31 40 THR B CA 1
ATOM 1324 C C . THR B 1 40 ? -8.039 16.672 9.758 1 97.31 40 THR B C 1
ATOM 1326 O O . THR B 1 40 ? -8.477 15.977 10.68 1 97.31 40 THR B O 1
ATOM 1329 N N . PRO B 1 41 ? -6.785 16.656 9.391 1 98.12 41 PRO B N 1
ATOM 1330 C CA . PRO B 1 41 ? -5.828 15.867 10.172 1 98.12 41 PRO B CA 1
ATOM 1331 C C . PRO B 1 41 ? -5.801 16.266 11.648 1 98.12 41 PRO B C 1
ATOM 1333 O O . PRO B 1 41 ? -5.961 17.438 11.984 1 98.12 41 PRO B O 1
ATOM 1336 N N . GLU B 1 42 ? -5.512 15.273 12.43 1 96.94 42 GLU B N 1
ATOM 1337 C CA . GLU B 1 42 ? -5.547 15.523 13.867 1 96.94 42 GLU B CA 1
ATOM 1338 C C . GLU B 1 42 ? -4.262 15.062 14.547 1 96.94 42 GLU B C 1
ATOM 1340 O O . GLU B 1 42 ? -3.615 14.117 14.078 1 96.94 42 GLU B O 1
ATOM 1345 N N . ILE B 1 43 ? -4.004 15.75 15.68 1 95.5 43 ILE B N 1
ATOM 1346 C CA . ILE B 1 43 ? -2.859 15.367 16.5 1 95.5 43 ILE B CA 1
ATOM 1347 C C . ILE B 1 43 ? -3.25 14.211 17.422 1 95.5 43 ILE B C 1
ATOM 1349 O O . ILE B 1 43 ? -4.293 14.258 18.078 1 95.5 43 ILE B O 1
ATOM 1353 N N . GLN B 1 44 ? -2.488 13.203 17.328 1 94.31 44 GLN B N 1
ATOM 1354 C CA . GLN B 1 44 ? -2.631 12.102 18.281 1 94.31 44 GLN B CA 1
ATOM 1355 C C . GLN B 1 44 ? -1.446 12.047 19.25 1 94.31 44 GLN B C 1
ATOM 1357 O O . GLN B 1 44 ? -0.318 11.773 18.828 1 94.31 44 GLN B O 1
ATOM 1362 N N . PRO B 1 45 ? -1.713 12.312 20.484 1 87.31 45 PRO B N 1
ATOM 1363 C CA . PRO B 1 45 ? -0.61 12.242 21.438 1 87.31 45 PRO B CA 1
ATOM 1364 C C . PRO B 1 45 ? -0.117 10.812 21.672 1 87.31 45 PRO B C 1
ATOM 1366 O O . PRO B 1 45 ? -0.902 9.867 21.578 1 87.31 45 PRO B O 1
ATOM 1369 N N . THR B 1 46 ? 1.204 10.68 21.75 1 86.56 46 THR B N 1
ATOM 1370 C CA . THR B 1 46 ? 1.795 9.383 22.062 1 86.56 46 THR B CA 1
ATOM 1371 C C . THR B 1 46 ? 2.336 9.367 23.484 1 86.56 46 THR B C 1
ATOM 1373 O O . THR B 1 46 ? 2.48 10.422 24.109 1 86.56 46 THR B O 1
ATOM 1376 N N . SER B 1 47 ? 2.498 8.141 24.031 1 86.62 47 SER B N 1
ATOM 1377 C CA . SER B 1 47 ? 3.002 8 25.406 1 86.62 47 SER B CA 1
ATOM 1378 C C . SER B 1 47 ? 4.41 8.57 25.531 1 86.62 47 SER B C 1
ATOM 1380 O O . SER B 1 47 ? 4.832 8.945 26.625 1 86.62 47 SER B O 1
ATOM 1382 N N . SER B 1 48 ? 5.148 8.656 24.531 1 84.38 48 SER B N 1
ATOM 1383 C CA . SER B 1 48 ? 6.523 9.148 24.547 1 84.38 48 SER B CA 1
ATOM 1384 C C . SER B 1 48 ? 6.562 10.672 24.531 1 84.38 48 SER B C 1
ATOM 1386 O O . SER B 1 48 ? 7.641 11.273 24.594 1 84.38 48 SER B O 1
ATOM 1388 N N . GLY B 1 49 ? 5.418 11.328 24.422 1 80.19 49 GLY B N 1
ATOM 1389 C CA . GLY B 1 49 ? 5.391 12.781 24.359 1 80.19 49 GLY B CA 1
ATOM 1390 C C . GLY B 1 49 ? 5.484 13.312 22.953 1 80.19 49 GLY B C 1
ATOM 1391 O O . GLY B 1 49 ? 5.312 14.516 22.719 1 80.19 49 GLY B O 1
ATOM 1392 N N . ARG B 1 50 ? 5.844 12.367 22.031 1 85.25 50 ARG B N 1
ATOM 1393 C CA . ARG B 1 50 ? 5.902 12.82 20.641 1 85.25 50 ARG B CA 1
ATOM 1394 C C . ARG B 1 50 ? 4.5 12.922 20.047 1 85.25 50 ARG B C 1
ATOM 1396 O O . ARG B 1 50 ? 3.637 12.094 20.328 1 85.25 50 ARG B O 1
ATOM 1403 N N . GLU B 1 51 ? 4.316 14.039 19.344 1 89.25 51 GLU B N 1
ATOM 1404 C CA . GLU B 1 51 ? 3.037 14.227 18.672 1 89.25 51 GLU B CA 1
ATOM 1405 C C . GLU B 1 51 ? 3.053 13.625 17.281 1 89.25 51 GLU B C 1
ATOM 1407 O O . GLU B 1 51 ? 4.008 13.82 16.516 1 89.25 51 GLU B O 1
ATOM 1412 N N . ILE B 1 52 ? 2.043 12.805 17.016 1 95.19 52 ILE B N 1
ATOM 1413 C CA . ILE B 1 52 ? 1.88 12.266 15.664 1 95.19 52 ILE B CA 1
ATOM 1414 C C . ILE B 1 52 ? 0.58 12.789 15.055 1 95.19 52 ILE B C 1
ATOM 1416 O O . ILE B 1 52 ? -0.361 13.125 15.773 1 95.19 52 ILE B O 1
ATOM 1420 N N . LEU B 1 53 ? 0.611 12.953 13.711 1 97.62 53 LEU B N 1
ATOM 1421 C CA . LEU B 1 53 ? -0.595 13.352 13 1 97.62 53 LEU B CA 1
ATOM 1422 C C . LEU B 1 53 ? -1.238 12.156 12.305 1 97.62 53 LEU B C 1
ATOM 1424 O O . LEU B 1 53 ? -0.542 11.32 11.727 1 97.62 53 LEU B O 1
ATOM 1428 N N . LYS B 1 54 ? -2.561 12.094 12.414 1 98.44 54 LYS B N 1
ATOM 1429 C CA . LYS B 1 54 ? -3.318 11.047 11.742 1 98.44 54 LYS B CA 1
ATOM 1430 C C . LYS B 1 54 ? -4.41 11.641 10.852 1 98.44 54 LYS B C 1
ATOM 1432 O O . LYS B 1 54 ? -5.062 12.609 11.234 1 98.44 54 LYS B O 1
ATOM 1437 N N . TYR B 1 55 ? -4.574 11.039 9.703 1 98.62 55 TYR B N 1
ATOM 1438 C CA . TYR B 1 55 ? -5.672 11.414 8.82 1 98.62 55 TYR B CA 1
ATOM 1439 C C . TYR B 1 55 ? -6.043 10.266 7.895 1 98.62 55 TYR B C 1
ATOM 1441 O O . TYR B 1 55 ? -5.301 9.281 7.785 1 98.62 55 TYR B O 1
ATOM 1449 N N . ALA B 1 56 ? -7.172 10.391 7.352 1 98.69 56 ALA B N 1
ATOM 1450 C CA . ALA B 1 56 ? -7.648 9.375 6.418 1 98.69 56 ALA B CA 1
ATOM 1451 C C . ALA B 1 56 ? -7.918 9.984 5.043 1 98.69 56 ALA B C 1
ATOM 1453 O O . ALA B 1 56 ? -8.406 11.109 4.938 1 98.69 56 ALA B O 1
ATOM 1454 N N . VAL B 1 57 ? -7.602 9.203 4.043 1 98.5 57 VAL B N 1
ATOM 1455 C CA . VAL B 1 57 ? -7.852 9.586 2.658 1 98.5 57 VAL B CA 1
ATOM 1456 C C . VAL B 1 57 ? -8.875 8.641 2.039 1 98.5 57 VAL B C 1
ATOM 1458 O O . VAL B 1 57 ? -8.68 7.422 2.031 1 98.5 57 VAL B O 1
ATOM 1461 N N . ALA B 1 58 ? -9.961 9.227 1.584 1 97.38 58 ALA B N 1
ATOM 1462 C CA . ALA B 1 58 ? -10.961 8.477 0.835 1 97.38 58 ALA B CA 1
ATOM 1463 C C . ALA B 1 58 ? -10.586 8.375 -0.639 1 97.38 58 ALA B C 1
ATOM 1465 O O . ALA B 1 58 ? -10.672 9.352 -1.379 1 97.38 58 ALA B O 1
ATOM 1466 N N . SER B 1 59 ? -10.18 7.195 -1.085 1 97.06 59 SER B N 1
ATOM 1467 C CA . SER B 1 59 ? -9.836 6.949 -2.479 1 97.06 59 SER B CA 1
ATOM 1468 C C . SER B 1 59 ? -10.867 6.051 -3.156 1 97.06 59 SER B C 1
ATOM 1470 O O . SER B 1 59 ? -11.188 4.973 -2.65 1 97.06 59 SER B O 1
ATOM 1472 N N . ASN B 1 60 ? -11.281 6.496 -4.293 1 93.81 60 ASN B N 1
ATOM 1473 C CA . ASN B 1 60 ? -12.359 5.777 -4.957 1 93.81 60 ASN B CA 1
ATOM 1474 C C . ASN B 1 60 ? -11.859 5.023 -6.188 1 93.81 60 ASN B C 1
ATOM 1476 O O . ASN B 1 60 ? -11.023 5.531 -6.934 1 93.81 60 ASN B O 1
ATOM 1480 N N . THR B 1 61 ? -12.398 3.816 -6.27 1 89.12 61 THR B N 1
ATOM 1481 C CA . THR B 1 61 ? -12.102 3.006 -7.445 1 89.12 61 THR B CA 1
ATOM 1482 C C . THR B 1 61 ? -13.391 2.504 -8.094 1 89.12 61 THR B C 1
ATOM 1484 O O . THR B 1 61 ? -14.414 2.361 -7.418 1 89.12 61 THR B O 1
ATOM 1487 N N . GLY B 1 62 ? -13.305 2.217 -9.461 1 83.56 62 GLY B N 1
ATOM 1488 C CA . GLY B 1 62 ? -14.461 1.704 -10.18 1 83.56 62 GLY B CA 1
ATOM 1489 C C . GLY B 1 62 ? -15.297 2.795 -10.82 1 83.56 62 GLY B C 1
ATOM 1490 O O . GLY B 1 62 ? -15.031 3.982 -10.625 1 83.56 62 GLY B O 1
ATOM 1491 N N . PRO B 1 63 ? -16.266 2.357 -11.586 1 82.06 63 PRO B N 1
ATOM 1492 C CA . PRO B 1 63 ? -17.141 3.326 -12.258 1 82.06 63 PRO B CA 1
ATOM 1493 C C . PRO B 1 63 ? -18.078 4.051 -11.281 1 82.06 63 PRO B C 1
ATOM 1495 O O . PRO B 1 63 ? -18.25 3.611 -10.141 1 82.06 63 PRO B O 1
ATOM 1498 N N . LYS B 1 64 ? -18.609 5.195 -11.656 1 79.88 64 LYS B N 1
ATOM 1499 C CA . LYS B 1 64 ? -19.422 6.074 -10.812 1 79.88 64 LYS B CA 1
ATOM 1500 C C . LYS B 1 64 ? -20.625 5.332 -10.234 1 79.88 64 LYS B C 1
ATOM 1502 O O . LYS B 1 64 ? -21 5.547 -9.078 1 79.88 64 LYS B O 1
ATOM 1507 N N . ASP B 1 65 ? -21.172 4.469 -10.938 1 86.38 65 ASP B N 1
ATOM 1508 C CA . ASP B 1 65 ? -22.375 3.768 -10.516 1 86.38 65 ASP B CA 1
ATOM 1509 C C . ASP B 1 65 ? -22.047 2.629 -9.555 1 86.38 65 ASP B C 1
ATOM 1511 O O . ASP B 1 65 ? -22.938 2.094 -8.891 1 86.38 65 ASP B O 1
ATOM 1515 N N . ASN B 1 66 ? -20.844 2.209 -9.383 1 86.62 66 ASN B N 1
ATOM 1516 C CA . ASN B 1 66 ? -20.375 1.151 -8.492 1 86.62 66 ASN B CA 1
ATOM 1517 C C . ASN B 1 66 ? -19.031 1.498 -7.879 1 86.62 66 ASN B C 1
ATOM 1519 O O . ASN B 1 66 ? -18.094 0.697 -7.934 1 86.62 66 ASN B O 1
ATOM 1523 N N . ARG B 1 67 ? -19.078 2.605 -7.301 1 87.44 67 ARG B N 1
ATOM 1524 C CA . ARG B 1 67 ? -17.828 3.119 -6.75 1 87.44 67 ARG B CA 1
ATOM 1525 C C . ARG B 1 67 ? -17.531 2.496 -5.391 1 87.44 67 ARG B C 1
ATOM 1527 O O . ARG B 1 67 ? -18.438 2.34 -4.562 1 87.44 67 ARG B O 1
ATOM 1534 N N . GLN B 1 68 ? -16.297 2.041 -5.285 1 90.88 68 GLN B N 1
ATOM 1535 C CA . GLN B 1 68 ? -15.828 1.529 -4.004 1 90.88 68 GLN B CA 1
ATOM 1536 C C . GLN B 1 68 ? -14.828 2.49 -3.365 1 90.88 68 GLN B C 1
ATOM 1538 O O . GLN B 1 68 ? -13.875 2.922 -4.012 1 90.88 68 GLN B O 1
ATOM 1543 N N . THR B 1 69 ? -15.141 2.832 -2.117 1 95 69 THR B N 1
ATOM 1544 C CA . THR B 1 69 ? -14.258 3.754 -1.411 1 95 69 THR B CA 1
ATOM 1545 C C . THR B 1 69 ? -13.273 2.992 -0.525 1 95 69 THR B C 1
ATOM 1547 O O . THR B 1 69 ? -13.68 2.145 0.273 1 95 69 THR B O 1
ATOM 1550 N N . SER B 1 70 ? -12.016 3.295 -0.738 1 97.25 70 SER B N 1
ATOM 1551 C CA . SER B 1 70 ? -10.969 2.838 0.171 1 97.25 70 SER B CA 1
ATOM 1552 C C . SER B 1 70 ? -10.594 3.926 1.173 1 97.25 70 SER B C 1
ATOM 1554 O O . SER B 1 70 ? -10.258 5.047 0.785 1 97.25 70 SER B O 1
ATOM 1556 N N . TRP B 1 71 ? -10.625 3.533 2.432 1 97.5 71 TRP B N 1
ATOM 1557 C CA . TRP B 1 71 ? -10.227 4.453 3.492 1 97.5 71 TRP B CA 1
ATOM 1558 C C . TRP B 1 71 ? -8.812 4.152 3.973 1 97.5 71 TRP B C 1
ATOM 1560 O O . TRP B 1 71 ? -8.594 3.225 4.758 1 97.5 71 TRP B O 1
ATOM 1570 N N . PHE B 1 72 ? -7.863 4.969 3.51 1 98.5 72 PHE B N 1
ATOM 1571 C CA . PHE B 1 72 ? -6.469 4.797 3.902 1 98.5 72 PHE B CA 1
ATOM 1572 C C . PHE B 1 72 ? -6.137 5.676 5.105 1 98.5 72 PHE B C 1
ATOM 1574 O O . PHE B 1 72 ? -6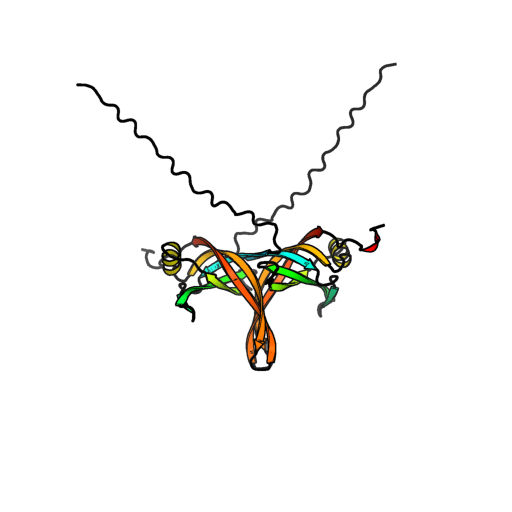.215 6.902 5.027 1 98.5 72 PHE B O 1
ATOM 1581 N N . ARG B 1 73 ? -5.742 5.02 6.141 1 98.44 73 ARG B N 1
ATOM 1582 C CA . ARG B 1 73 ? -5.289 5.746 7.32 1 98.44 73 ARG B CA 1
ATOM 1583 C C . ARG B 1 73 ? -3.787 6.008 7.262 1 98.44 73 ARG B C 1
ATOM 1585 O O . ARG B 1 73 ? -2.994 5.078 7.098 1 98.44 73 ARG B O 1
ATOM 1592 N N . VAL B 1 74 ? -3.455 7.254 7.457 1 98.69 74 VAL B N 1
ATOM 1593 C CA . VAL B 1 74 ? -2.066 7.656 7.25 1 98.69 74 VAL B CA 1
ATOM 1594 C C . VAL B 1 74 ? -1.526 8.32 8.516 1 98.69 74 VAL B C 1
ATOM 1596 O O . VAL B 1 74 ? -2.215 9.125 9.141 1 98.69 74 VAL B O 1
ATOM 1599 N N . THR B 1 75 ? -0.327 7.996 8.852 1 98.44 75 THR B N 1
ATOM 1600 C CA . THR B 1 75 ? 0.395 8.633 9.945 1 98.44 75 THR B CA 1
ATOM 1601 C C . THR B 1 75 ? 1.46 9.586 9.414 1 98.44 75 THR B C 1
ATOM 1603 O O . THR B 1 75 ? 2.209 9.242 8.5 1 98.44 75 THR B O 1
ATOM 1606 N N . SER B 1 76 ? 1.549 10.758 9.977 1 98.31 76 SER B N 1
ATOM 1607 C CA . SER B 1 76 ? 2.604 11.703 9.641 1 98.31 76 SER B CA 1
ATOM 1608 C C . SER B 1 76 ? 3.395 12.117 10.875 1 98.31 76 SER B C 1
ATOM 1610 O O . SER B 1 76 ? 2.816 12.352 11.938 1 98.31 76 SER B O 1
ATOM 1612 N N . PHE B 1 77 ? 4.68 12.242 10.695 1 96.38 77 PHE B N 1
ATOM 1613 C CA . PHE B 1 77 ? 5.566 12.688 11.766 1 96.38 77 PHE B CA 1
ATOM 1614 C C . PHE B 1 77 ? 6.055 14.109 11.5 1 96.38 77 PHE B C 1
ATOM 1616 O O . PHE B 1 77 ? 7.082 14.531 12.039 1 96.38 77 PHE B O 1
ATOM 1623 N N . ALA B 1 78 ? 5.391 14.734 10.656 1 94.81 78 ALA B N 1
ATOM 1624 C CA . ALA B 1 78 ? 5.766 16.094 10.305 1 94.81 78 ALA B CA 1
ATOM 1625 C C . ALA B 1 78 ? 5.832 16.984 11.547 1 94.81 78 ALA B C 1
ATOM 1627 O O . ALA B 1 78 ? 5.004 16.859 12.453 1 94.81 78 ALA B O 1
ATOM 1628 N N . GLU B 1 79 ? 6.777 17.906 11.5 1 93.69 79 GLU B N 1
ATOM 1629 C CA . GLU B 1 79 ? 6.965 18.891 12.57 1 93.69 79 GLU B CA 1
ATOM 1630 C C . GLU B 1 79 ? 7.074 20.297 12.008 1 93.69 79 GLU B C 1
ATOM 1632 O O . GLU B 1 79 ? 7.219 20.484 10.797 1 93.69 79 GLU B O 1
ATOM 1637 N N . GLY B 1 80 ? 6.895 21.312 12.914 1 94.44 80 GLY B N 1
ATOM 1638 C CA . GLY B 1 80 ? 7.066 22.703 12.508 1 94.44 80 GLY B CA 1
ATOM 1639 C C . GLY B 1 80 ? 6.07 23.141 11.453 1 94.44 80 GLY B C 1
ATOM 1640 O O . GLY B 1 80 ? 4.867 22.906 11.594 1 94.44 80 GLY B O 1
ATOM 1641 N N . PRO B 1 81 ? 6.57 23.781 10.43 1 96.5 81 PRO B N 1
ATOM 1642 C CA . PRO B 1 81 ? 5.684 24.344 9.398 1 96.5 81 PRO B CA 1
ATOM 1643 C C . PRO B 1 81 ? 4.914 23.25 8.648 1 96.5 81 PRO B C 1
ATOM 1645 O O . PRO B 1 81 ? 3.777 23.484 8.219 1 96.5 81 PRO B O 1
ATOM 1648 N N . ARG B 1 82 ? 5.516 22.125 8.469 1 96.31 82 ARG B N 1
ATOM 1649 C CA . ARG B 1 82 ? 4.84 21.031 7.77 1 96.31 82 ARG B CA 1
ATOM 1650 C C . ARG B 1 82 ? 3.66 20.516 8.586 1 96.31 82 ARG B C 1
ATOM 1652 O O . ARG B 1 82 ? 2.621 20.156 8.023 1 96.31 82 ARG B O 1
ATOM 1659 N N . LYS B 1 83 ? 3.908 20.422 9.844 1 96.25 83 LYS B N 1
ATOM 1660 C CA . LYS B 1 83 ? 2.818 20.062 10.742 1 96.25 83 LYS B CA 1
ATOM 1661 C C . LYS B 1 83 ? 1.68 21.062 10.664 1 96.25 83 LYS B C 1
ATOM 1663 O O . LYS B 1 83 ? 0.512 20.688 10.547 1 96.25 83 LYS B O 1
ATOM 1668 N N . ASP B 1 84 ? 1.998 22.375 10.719 1 96.94 84 ASP B N 1
ATOM 1669 C CA . ASP B 1 84 ? 0.993 23.422 10.648 1 96.94 84 ASP B CA 1
ATOM 1670 C C . ASP B 1 84 ? 0.217 23.359 9.336 1 96.94 84 ASP B C 1
ATOM 1672 O O . ASP B 1 84 ? -1.002 23.547 9.312 1 96.94 84 ASP B O 1
ATOM 1676 N N . PHE B 1 85 ? 0.903 23.141 8.32 1 97.75 85 PHE B N 1
ATOM 1677 C CA . PHE B 1 85 ? 0.291 23 7 1 97.75 85 PHE B CA 1
ATOM 1678 C C . PHE B 1 85 ? -0.738 21.875 6.992 1 97.75 85 PHE B C 1
ATOM 1680 O O . PHE B 1 85 ? -1.873 22.078 6.551 1 97.75 85 PHE B O 1
ATOM 1687 N N . LEU B 1 86 ? -0.338 20.703 7.48 1 98 86 LEU B N 1
ATOM 1688 C CA . LEU B 1 86 ? -1.232 19.547 7.496 1 98 86 LEU B CA 1
ATOM 1689 C C . LEU B 1 86 ? -2.488 19.844 8.305 1 98 86 LEU B C 1
ATOM 1691 O O . LEU B 1 86 ? -3.598 19.516 7.887 1 98 86 LEU B O 1
ATOM 1695 N N . LEU B 1 87 ? -2.297 20.516 9.406 1 97.56 87 LEU B N 1
ATOM 1696 C CA . LEU B 1 87 ? -3.406 20.797 10.312 1 97.56 87 LEU B CA 1
ATOM 1697 C C . LEU B 1 87 ? -4.34 21.844 9.711 1 97.56 87 LEU B C 1
ATOM 1699 O O . LEU B 1 87 ? -5.477 22 10.156 1 97.56 87 LEU B O 1
ATOM 1703 N N . SER B 1 88 ? -3.885 22.516 8.711 1 97.19 88 SER B N 1
ATOM 1704 C CA . SER B 1 88 ? -4.68 23.578 8.109 1 97.19 88 SER B CA 1
ATOM 1705 C C . SER B 1 88 ? -5.559 23.047 6.984 1 97.19 88 SER B C 1
ATOM 1707 O O . SER B 1 88 ? -6.418 23.766 6.465 1 97.19 88 SER B O 1
ATOM 1709 N N . LEU B 1 89 ? -5.336 21.828 6.586 1 97.62 89 LEU B N 1
ATOM 1710 C CA . LEU B 1 89 ? -6.074 21.297 5.449 1 97.62 89 LEU B CA 1
ATOM 1711 C C . LEU B 1 89 ? -7.52 21 5.832 1 97.62 89 LEU B C 1
ATOM 1713 O O . LEU B 1 89 ? -7.773 20.312 6.824 1 97.62 89 LEU B O 1
ATOM 1717 N N . PRO B 1 90 ? -8.391 21.469 4.988 1 97.12 90 PRO B N 1
ATOM 1718 C CA . PRO B 1 90 ? -9.805 21.234 5.309 1 97.12 90 PRO B CA 1
ATOM 1719 C C . PRO B 1 90 ? -10.289 19.844 4.883 1 97.12 90 PRO B C 1
ATOM 1721 O O . PRO B 1 90 ? -9.734 19.25 3.955 1 97.12 90 PRO B O 1
ATOM 1724 N N . LYS B 1 91 ? -11.297 19.438 5.582 1 97.62 91 LYS B N 1
ATOM 1725 C CA . LYS B 1 91 ? -12.023 18.25 5.125 1 97.62 91 LYS B CA 1
ATOM 1726 C C . LYS B 1 91 ? -12.414 18.375 3.654 1 97.62 91 LYS B C 1
ATOM 1728 O O . LYS B 1 91 ? -12.828 19.438 3.205 1 97.62 91 LYS B O 1
ATOM 1733 N N . GLY B 1 92 ? -12.242 17.266 2.916 1 97.06 92 GLY B N 1
ATOM 1734 C CA . GLY B 1 92 ? -12.711 17.234 1.54 1 97.06 92 GLY B CA 1
ATOM 1735 C C . GLY B 1 92 ? -11.648 17.656 0.542 1 97.06 92 GLY B C 1
ATOM 1736 O O . GLY B 1 92 ? -11.828 17.5 -0.667 1 97.06 92 GLY B O 1
ATOM 1737 N N . ALA B 1 93 ? -10.539 18.234 0.991 1 97.31 93 ALA B N 1
ATOM 1738 C CA . ALA B 1 93 ? -9.461 18.578 0.07 1 97.31 93 ALA B CA 1
ATOM 1739 C C . ALA B 1 93 ? -8.961 17.328 -0.672 1 97.31 93 ALA B C 1
ATOM 1741 O O . ALA B 1 93 ? -8.812 16.266 -0.077 1 97.31 93 ALA B O 1
ATOM 1742 N N . MET B 1 94 ? -8.789 17.469 -1.973 1 97.19 94 MET B N 1
ATOM 1743 C CA . MET B 1 94 ? -8.18 16.391 -2.75 1 97.19 94 MET B CA 1
ATOM 1744 C C . MET B 1 94 ? -6.66 16.406 -2.598 1 97.19 94 MET B C 1
ATOM 1746 O O . MET B 1 94 ? -6.027 17.453 -2.768 1 97.19 94 MET B O 1
ATOM 1750 N N . VAL B 1 95 ? -6.086 15.234 -2.314 1 98.06 95 VAL B N 1
ATOM 1751 C CA . VAL B 1 95 ? -4.652 15.203 -2.033 1 98.06 95 VAL B CA 1
ATOM 1752 C C . VAL B 1 95 ? -4.004 14.039 -2.785 1 98.06 95 VAL B C 1
ATOM 1754 O O . VAL B 1 95 ? -4.688 13.102 -3.193 1 98.06 95 VAL B O 1
ATOM 1757 N N . TYR B 1 96 ? -2.789 14.195 -3.078 1 98 96 TYR B N 1
ATOM 1758 C CA . TYR B 1 96 ? -1.857 13.141 -3.459 1 98 96 TYR B CA 1
ATOM 1759 C C . TYR B 1 96 ? -0.874 12.844 -2.332 1 98 96 TYR B C 1
ATOM 1761 O O . TYR B 1 96 ? -0.095 13.719 -1.938 1 98 96 TYR B O 1
ATOM 1769 N N . VAL B 1 97 ? -0.891 11.609 -1.795 1 98.38 97 VAL B N 1
ATOM 1770 C CA . VAL B 1 97 ? -0.05 11.227 -0.665 1 98.38 97 VAL B CA 1
ATOM 1771 C C . VAL B 1 97 ? 0.892 10.102 -1.079 1 98.38 97 VAL B C 1
ATOM 1773 O O . VAL B 1 97 ? 0.462 9.109 -1.68 1 98.38 97 VAL B O 1
ATOM 1776 N N . GLU B 1 98 ? 2.102 10.266 -0.822 1 97.69 98 GLU B N 1
ATOM 1777 C CA . GLU B 1 98 ? 3.084 9.188 -0.875 1 97.69 98 GLU B CA 1
ATOM 1778 C C . GLU B 1 98 ? 3.502 8.75 0.526 1 97.69 98 GLU B C 1
ATOM 1780 O O . GLU B 1 98 ? 3.701 9.594 1.409 1 97.69 98 GLU B O 1
ATOM 1785 N N . GLY B 1 99 ? 3.674 7.414 0.649 1 97.88 99 GLY B N 1
ATOM 1786 C CA . GLY B 1 99 ? 4.055 6.93 1.967 1 97.88 99 GLY B CA 1
ATOM 1787 C C . GLY B 1 99 ? 4.742 5.578 1.931 1 97.88 99 GLY B C 1
ATOM 1788 O O . GLY B 1 99 ? 4.711 4.887 0.912 1 97.88 99 GLY B O 1
ATOM 1789 N N . ASP B 1 100 ? 5.391 5.316 3.043 1 97.06 100 ASP B N 1
ATOM 1790 C CA . ASP B 1 100 ? 5.895 3.969 3.285 1 97.06 100 ASP B CA 1
ATOM 1791 C C . ASP B 1 100 ? 4.773 3.037 3.738 1 97.06 100 ASP B C 1
ATOM 1793 O O . ASP B 1 100 ? 3.951 3.408 4.578 1 97.06 100 ASP B O 1
ATOM 1797 N N . ALA B 1 101 ? 4.754 1.831 3.123 1 97.62 101 ALA B N 1
ATOM 1798 C CA . ALA B 1 101 ? 3.748 0.834 3.484 1 97.62 101 ALA B CA 1
ATOM 1799 C C . ALA B 1 101 ? 4.383 -0.345 4.215 1 97.62 101 ALA B C 1
ATOM 1801 O O . ALA B 1 101 ? 5.379 -0.906 3.756 1 97.62 101 ALA B O 1
ATOM 1802 N N . THR B 1 102 ? 3.828 -0.689 5.371 1 97.12 102 THR B N 1
ATOM 1803 C CA . THR B 1 102 ? 4.246 -1.872 6.117 1 97.12 102 THR B CA 1
ATOM 1804 C C . THR B 1 102 ? 3.033 -2.656 6.609 1 97.12 102 THR B C 1
ATOM 1806 O O . THR B 1 102 ? 1.949 -2.092 6.781 1 97.12 102 THR B O 1
ATOM 1809 N N . ILE B 1 103 ? 3.197 -3.992 6.699 1 97.25 103 ILE B N 1
ATOM 1810 C CA . ILE B 1 103 ? 2.178 -4.844 7.305 1 97.25 103 ILE B CA 1
ATOM 1811 C C . ILE B 1 103 ? 2.607 -5.238 8.719 1 97.25 103 ILE B C 1
ATOM 1813 O O . ILE B 1 103 ? 3.697 -5.777 8.914 1 97.25 103 ILE B O 1
ATOM 1817 N N . SER B 1 104 ? 1.802 -4.906 9.617 1 95.06 104 SER B N 1
ATOM 1818 C CA . SER B 1 104 ? 2.035 -5.344 10.992 1 95.06 104 SER B CA 1
ATOM 1819 C C . SER B 1 104 ? 1.071 -6.457 11.383 1 95.06 104 SER B C 1
ATOM 1821 O O . SER B 1 104 ? -0.028 -6.559 10.836 1 95.06 104 SER B O 1
ATOM 1823 N N . THR B 1 105 ? 1.606 -7.328 12.25 1 93.56 105 THR B N 1
ATOM 1824 C CA . THR B 1 105 ? 0.771 -8.406 12.766 1 93.56 105 THR B CA 1
ATOM 1825 C C . THR B 1 105 ? 0.537 -8.242 14.266 1 93.56 105 THR B C 1
ATOM 1827 O O . THR B 1 105 ? 1.425 -7.793 14.992 1 93.56 105 THR B O 1
ATOM 1830 N N . TYR B 1 106 ? -0.706 -8.531 14.625 1 90.31 106 TYR B N 1
ATOM 1831 C CA . TYR B 1 106 ? -1.039 -8.422 16.031 1 90.31 106 TYR B CA 1
ATOM 1832 C C . TYR B 1 106 ? -2.117 -9.422 16.422 1 90.31 106 TYR B C 1
ATOM 1834 O O . TYR B 1 106 ? -2.773 -10.008 15.562 1 90.31 106 TYR B O 1
ATOM 1842 N N . GLN B 1 107 ? -2.172 -9.641 17.781 1 91.19 107 GLN B N 1
ATOM 1843 C CA . GLN B 1 107 ? -3.215 -10.516 18.297 1 91.19 107 GLN B CA 1
ATOM 1844 C C . GLN B 1 107 ? -4.441 -9.719 18.734 1 91.19 107 GLN B C 1
ATOM 1846 O O . GLN B 1 107 ? -4.32 -8.75 19.484 1 91.19 107 GLN B O 1
ATOM 1851 N N . ASP B 1 108 ? -5.59 -10.25 18.266 1 83.25 108 ASP B N 1
ATOM 1852 C CA . ASP B 1 108 ? -6.809 -9.578 18.703 1 83.25 108 ASP B CA 1
ATOM 1853 C C . ASP B 1 108 ? -7.254 -10.086 20.062 1 83.25 108 ASP B C 1
ATOM 1855 O O . ASP B 1 108 ? -6.605 -10.953 20.656 1 83.25 108 ASP B O 1
ATOM 1859 N N . PRO B 1 109 ? -8.195 -9.398 20.672 1 83.31 109 PRO B N 1
ATOM 1860 C CA . PRO B 1 109 ? -8.617 -9.797 22.016 1 83.31 109 PRO B CA 1
ATOM 1861 C C . PRO B 1 109 ? -9.031 -11.266 22.094 1 83.31 109 PRO B C 1
ATOM 1863 O O . PRO B 1 109 ? -8.984 -11.859 23.172 1 83.31 109 PRO B O 1
ATOM 1866 N N . ASN B 1 110 ? -9.398 -11.883 21.031 1 84.88 110 ASN B N 1
ATOM 1867 C CA . ASN B 1 110 ? -9.789 -13.281 20.984 1 84.88 110 ASN B CA 1
ATOM 1868 C C . ASN B 1 110 ? -8.594 -14.195 20.719 1 84.88 110 ASN B C 1
ATOM 1870 O O . ASN B 1 110 ? -8.758 -15.391 20.469 1 84.88 110 ASN B O 1
ATOM 1874 N N . GLY B 1 111 ? -7.461 -13.539 20.609 1 85.44 111 GLY B N 1
ATOM 1875 C CA . GLY B 1 111 ? -6.246 -14.32 20.422 1 85.44 111 GLY B CA 1
ATOM 1876 C C . GLY B 1 111 ? -5.973 -14.664 18.969 1 85.44 111 GLY B C 1
ATOM 1877 O O . GLY B 1 111 ? -5.094 -15.469 18.672 1 85.44 111 GLY B O 1
ATOM 1878 N N . GLN B 1 112 ? -6.781 -14.125 18.125 1 86.56 112 GLN B N 1
ATOM 1879 C CA . GLN B 1 112 ? -6.574 -14.406 16.703 1 86.56 112 GLN B CA 1
ATOM 1880 C C . GLN B 1 112 ? -5.562 -13.438 16.094 1 86.56 112 GLN B C 1
ATOM 1882 O O . GLN B 1 112 ? -5.605 -12.234 16.359 1 86.56 112 GLN B O 1
ATOM 1887 N N . THR B 1 113 ? -4.672 -14.008 15.305 1 90.06 113 THR B N 1
ATOM 1888 C CA . THR B 1 113 ? -3.664 -13.195 14.625 1 90.06 113 THR B CA 1
ATOM 1889 C C . THR B 1 113 ? -4.289 -12.391 13.5 1 90.06 113 THR B C 1
ATOM 1891 O O . THR B 1 113 ? -5.008 -12.938 12.656 1 90.06 113 THR B O 1
ATOM 1894 N N . ARG B 1 114 ? -4.047 -11.086 13.625 1 88.94 114 ARG B N 1
ATOM 1895 C CA . ARG B 1 114 ? -4.539 -10.18 12.594 1 88.94 114 ARG B CA 1
ATOM 1896 C C . ARG B 1 114 ? -3.391 -9.406 11.945 1 88.94 114 ARG B C 1
ATOM 1898 O O . ARG B 1 114 ? -2.314 -9.281 12.531 1 88.94 114 ARG B O 1
ATOM 1905 N N . SER B 1 115 ? -3.674 -9.023 10.688 1 92.81 115 SER B N 1
ATOM 1906 C CA . SER B 1 115 ? -2.717 -8.18 9.984 1 92.81 115 SER B CA 1
ATOM 1907 C C . SER B 1 115 ? -3.328 -6.82 9.648 1 92.81 115 SER B C 1
ATOM 1909 O O . SER B 1 115 ? -4.539 -6.711 9.453 1 92.81 115 SER B O 1
ATOM 1911 N N . GLY B 1 116 ? -2.467 -5.789 9.703 1 95.25 116 GLY B N 1
ATOM 1912 C CA . GLY B 1 116 ? -2.91 -4.441 9.367 1 95.25 116 GLY B CA 1
ATOM 1913 C C . GLY B 1 116 ? -1.896 -3.666 8.555 1 95.25 116 GLY B C 1
ATOM 1914 O O . GLY B 1 116 ? -0.688 -3.844 8.719 1 95.25 116 GLY B O 1
ATOM 1915 N N . LEU B 1 117 ? -2.406 -2.779 7.715 1 97.44 117 LEU B N 1
ATOM 1916 C CA . LEU B 1 117 ? -1.576 -1.883 6.918 1 97.44 117 LEU B CA 1
ATOM 1917 C C . LEU B 1 117 ? -1.221 -0.626 7.703 1 97.44 117 LEU B C 1
ATOM 1919 O O . LEU B 1 117 ? -2.096 0.006 8.297 1 97.44 117 LEU B O 1
ATOM 1923 N N . ASN B 1 118 ? 0.013 -0.368 7.711 1 97.44 118 ASN B N 1
ATOM 1924 C CA . ASN B 1 118 ? 0.494 0.909 8.227 1 97.44 118 ASN B CA 1
ATOM 1925 C C . ASN B 1 118 ? 1.066 1.784 7.117 1 97.44 118 ASN B C 1
ATOM 1927 O O . ASN B 1 118 ? 1.886 1.324 6.316 1 97.44 118 ASN B O 1
ATOM 1931 N N . ILE B 1 119 ? 0.598 2.988 7.066 1 98.12 119 ILE B N 1
ATOM 1932 C CA . ILE B 1 119 ? 1.121 3.943 6.094 1 98.12 119 ILE B CA 1
ATOM 1933 C C . ILE B 1 119 ? 1.746 5.133 6.824 1 98.12 119 ILE B C 1
ATOM 1935 O O . ILE B 1 119 ? 1.067 5.828 7.582 1 98.12 119 ILE B O 1
ATOM 1939 N N . VAL B 1 120 ? 3.004 5.359 6.559 1 97.5 120 VAL B N 1
ATOM 1940 C CA . VAL B 1 120 ? 3.695 6.531 7.086 1 97.5 120 VAL B CA 1
ATOM 1941 C C . VAL B 1 120 ? 3.963 7.527 5.961 1 97.5 120 VAL B C 1
ATOM 1943 O O . VAL B 1 120 ? 4.629 7.195 4.977 1 97.5 120 VAL B O 1
ATOM 1946 N N . GLN B 1 121 ? 3.527 8.727 6.164 1 98.19 121 GLN B N 1
ATOM 1947 C CA . GLN B 1 121 ? 3.6 9.766 5.137 1 98.19 121 GLN B CA 1
ATOM 1948 C C . GLN B 1 121 ? 5.051 10.133 4.832 1 98.19 121 GLN B C 1
ATOM 1950 O O . GLN B 1 121 ? 5.836 10.391 5.746 1 98.19 121 GLN B O 1
ATOM 1955 N N . ARG B 1 122 ? 5.336 10.211 3.537 1 97.06 122 ARG B N 1
ATOM 1956 C CA . ARG B 1 122 ? 6.578 10.805 3.064 1 97.06 122 ARG B CA 1
ATOM 1957 C C . ARG B 1 122 ? 6.34 12.211 2.512 1 97.06 122 ARG B C 1
ATOM 1959 O O . ARG B 1 122 ? 7.121 13.125 2.768 1 97.06 122 ARG B O 1
ATOM 1966 N N . SER B 1 123 ? 5.305 12.312 1.732 1 97.75 123 SER B N 1
ATOM 1967 C CA . SER B 1 123 ? 4.949 13.609 1.17 1 97.75 123 SER B CA 1
ATOM 1968 C C . SER B 1 123 ? 3.443 13.727 0.944 1 97.75 123 SER B C 1
ATOM 1970 O O . SER B 1 123 ? 2.744 12.711 0.882 1 97.75 123 SER B O 1
ATOM 1972 N N . ILE B 1 124 ? 2.998 14.969 0.843 1 98 124 ILE B N 1
ATOM 1973 C CA . ILE B 1 124 ? 1.599 15.258 0.553 1 98 124 ILE B CA 1
ATOM 1974 C C . ILE B 1 124 ? 1.5 16.516 -0.304 1 98 124 ILE B C 1
ATOM 1976 O O . ILE B 1 124 ? 2.221 17.484 -0.073 1 98 124 ILE B O 1
ATOM 1980 N N . GLU B 1 125 ? 0.653 16.422 -1.252 1 97.62 125 GLU B N 1
ATOM 1981 C CA . GLU B 1 125 ? 0.339 17.547 -2.123 1 97.62 125 GLU B CA 1
ATOM 1982 C C . GLU B 1 125 ? -1.168 17.766 -2.225 1 97.62 125 GLU B C 1
ATOM 1984 O O . GLU B 1 125 ? -1.929 16.812 -2.383 1 97.62 125 GLU B O 1
ATOM 1989 N N . VAL B 1 126 ? -1.481 19.016 -2.137 1 97.62 126 VAL B N 1
ATOM 1990 C CA . VAL B 1 126 ? -2.891 19.344 -2.324 1 97.62 126 VAL B CA 1
ATOM 1991 C C . VAL B 1 126 ? -3.184 19.547 -3.811 1 97.62 126 VAL B C 1
ATOM 1993 O O . VAL B 1 126 ? -2.535 20.344 -4.48 1 97.62 126 VAL B O 1
ATOM 1996 N N . LEU B 1 127 ? -4.168 18.828 -4.254 1 96 127 LEU B N 1
ATOM 1997 C CA . LEU B 1 127 ? -4.52 18.906 -5.668 1 96 127 LEU B CA 1
ATOM 1998 C C . LEU B 1 127 ? -5.68 19.859 -5.891 1 96 127 LEU B C 1
ATOM 2000 O O . LEU B 1 127 ? -5.711 20.594 -6.887 1 96 127 LEU B O 1
ATOM 2004 N N . LYS B 1 128 ? -6.637 19.75 -5.004 1 93.06 128 LYS B N 1
ATOM 2005 C CA . LYS B 1 128 ? -7.824 20.594 -5.102 1 93.06 128 LYS B CA 1
ATOM 2006 C C . LYS B 1 128 ? -8.414 20.875 -3.723 1 93.06 128 LYS B C 1
ATOM 2008 O O . LYS B 1 128 ? -8.617 19.953 -2.93 1 93.06 128 LYS B O 1
ATOM 2013 N N . ARG B 1 129 ? -8.648 22.141 -3.492 1 90.56 129 ARG B N 1
ATOM 2014 C CA . ARG B 1 129 ? -9.328 22.5 -2.254 1 90.56 129 ARG B CA 1
ATOM 2015 C C . ARG B 1 129 ? -10.844 22.484 -2.434 1 90.56 129 ARG B C 1
ATOM 2017 O O . ARG B 1 129 ? -11.344 22.75 -3.527 1 90.56 129 ARG B O 1
ATOM 2024 N N . PRO B 1 130 ? -11.477 22.109 -1.419 1 87.62 130 PRO B N 1
ATOM 2025 C CA . PRO B 1 130 ? -12.938 22.094 -1.548 1 87.62 130 PRO B CA 1
ATOM 2026 C C . PRO B 1 130 ? -13.508 23.5 -1.811 1 87.62 130 PRO B C 1
ATOM 2028 O O . PRO B 1 130 ? -12.953 24.484 -1.341 1 87.62 130 PRO B O 1
ATOM 2031 N N . GLN B 1 131 ? -14.273 23.641 -2.941 1 74.31 131 GLN B N 1
ATOM 2032 C CA . GLN B 1 131 ? -14.875 24.922 -3.303 1 74.31 131 GLN B CA 1
ATOM 2033 C C . GLN B 1 131 ? -15.852 25.391 -2.23 1 74.31 131 GLN B C 1
ATOM 2035 O O . GLN B 1 131 ? -16.609 24.594 -1.677 1 74.31 131 GLN B O 1
ATOM 2040 N N . ASN B 1 132 ? -15.547 26.453 -1.588 1 65.5 132 ASN B N 1
ATOM 2041 C CA . ASN B 1 132 ? -16.531 27.094 -0.716 1 65.5 132 ASN B CA 1
ATOM 2042 C C . ASN B 1 132 ? -17.859 27.297 -1.433 1 65.5 132 ASN B C 1
ATOM 2044 O O . ASN B 1 132 ? -17.891 27.812 -2.551 1 65.5 132 ASN B O 1
ATOM 2048 N N . ALA B 1 133 ? -18.922 26.375 -1.316 1 54.16 133 ALA B N 1
ATOM 2049 C CA . ALA B 1 133 ? -20.25 26.609 -1.887 1 54.16 133 ALA B CA 1
ATOM 2050 C C . ALA B 1 133 ? -20.625 28.094 -1.817 1 54.16 133 ALA B C 1
ATOM 2052 O O . ALA B 1 133 ? -21.578 28.531 -2.475 1 54.16 133 ALA B O 1
ATOM 2053 N N . GLY B 1 134 ? -20.156 28.859 -1.013 1 51.09 134 GLY B N 1
ATOM 2054 C CA . GLY B 1 134 ? -20.781 30.172 -0.923 1 51.09 134 GLY B CA 1
ATOM 2055 C C . GLY B 1 134 ? -20.531 31.031 -2.139 1 51.09 134 GLY B C 1
ATOM 2056 O O . GLY B 1 134 ? -21.062 32.156 -2.244 1 51.09 134 GLY B O 1
ATOM 2057 N N . GLN B 1 135 ? -19.391 31.016 -2.797 1 45.19 135 GLN B N 1
ATOM 2058 C CA . GLN B 1 135 ? -19.266 32.156 -3.701 1 45.19 135 GLN B CA 1
ATOM 2059 C C . GLN B 1 135 ? -20.031 31.922 -4.996 1 45.19 135 GLN B C 1
ATOM 2061 O O . GLN B 1 135 ? -19.469 32 -6.086 1 45.19 135 GLN B O 1
ATOM 2066 N N . SER B 1 136 ? -20.859 30.906 -5.141 1 41.03 136 SER B N 1
ATOM 2067 C CA . SER B 1 136 ? -21.766 31.141 -6.266 1 41.03 136 SER B CA 1
ATOM 2068 C C . SER B 1 136 ? -22.609 32.406 -6.051 1 41.03 136 SER B C 1
ATOM 2070 O O . SER B 1 136 ? -23.562 32.375 -5.27 1 41.03 136 SER B O 1
ATOM 2072 N N . GLU B 1 137 ? -22.141 33.594 -5.812 1 31.53 137 GLU B N 1
ATOM 2073 C CA . GLU B 1 137 ? -22.984 34.688 -6.305 1 31.53 137 GLU B CA 1
ATOM 2074 C C . GLU B 1 137 ? -22.984 34.75 -7.828 1 31.53 137 GLU B C 1
ATOM 2076 O O . GLU B 1 137 ? -21.922 34.594 -8.453 1 31.53 137 GLU B O 1
#